Protein AF-A0A2M8NQI2-F1 (afdb_monomer_lite)

pLDDT: mean 90.24, std 9.07, range [40.47, 98.56]

Secondary structure (DSSP, 8-state):
-PPPPPTTTHHHHHHHHHHHHHHHHHHT--HHHHHHHHHHHHHHH--SSS-HHHHHHHHHHHHHHHTT-PPP-TTTTS-HHHHHHHHHHHHHHHHTT--HHHHHHHHHHHHHHHHHHHHHHHHHHHHHHHHHHHHHHHHHHHHHHHHHHHHHHHHHHHHHHHHHHHHHHHHHHHHHHHHHHHHTTSSSPPEEEEEEE-TT-GGGGTTHHHHHHHHHHTTS-EEEEEEEEEEEEEEEETTEEEEEEEEEEEETTTT-S-EEEEEEEEEEE--TT-SSPEEEEEEE-SPPEEE-SSS-HHHHHHHHHHHHHHHHHHHHHHH-

Sequence (320 aa):
MHIYCPPEQVASQMDMLITWHLQHMKHGVSPEVEAAWLHHRFTQIHPFQDGNGRVARNLATLIFLRAEWFPLTIYNNGDEAKGRLRYIEALEKADDGDLEPLIDLFAESQKQAFMQSLSLSEGVLDTTKNYQASLGAMFERLKDKEKTRQEAELAHLRQRTDSLFKAGLERFNQASQDMKIGFQNLLNPPEVRVLHADSTSDKSYYYRYQIIEMAKHHTYYANLDVYKAWICLSLKNDDLTTKLLISFHMLGQEVRGVMIVSACIWRESPSENSTLPRIENLTPLSSTFEITLNEDDDSLIHRYENWLEEILVLGVNYII

Foldseek 3Di:
DQDADDLVCLVVLVVVLVVVLVVCVVVCPDLLLSLLVSLLSQVRNVNDPDCSNVVSQVSSQVSQVVVVFHRFDQQPPVHNPVSVVQCVVCSVVVVVVDSPSSSVSRVVSRVVVVVVVVVVVVVVVVVVVVVVVVVVVVVVVVVVVVVVVLVVLLVVLLVLLVVLVVVLQVVLVVLQVVQCVVQVPPPQGWDKDKDWDAFPDPCQCVCVVLVQVQCVVVPWDFDVPSGKIKIWIWTGDPQKIKIKMWMWTATHPDSPAKIKIWIWIWMWGCDPPDPGTDTGDTGTQDDIDIRGPPDDSVVSNVVSVVVSVSSSVSSVVVVD

Structure (mmCIF, N/CA/C/O backbone):
data_AF-A0A2M8NQI2-F1
#
_entry.id   AF-A0A2M8NQI2-F1
#
loop_
_atom_site.group_PDB
_atom_site.id
_atom_site.type_symbol
_atom_site.label_atom_id
_atom_site.label_alt_id
_atom_site.label_comp_id
_atom_site.label_asym_id
_atom_site.label_entity_id
_atom_site.label_seq_id
_atom_site.pdbx_PDB_ins_code
_atom_site.Cartn_x
_atom_site.Cartn_y
_atom_site.Cartn_z
_atom_site.occupancy
_atom_site.B_iso_or_equiv
_atom_site.auth_seq_id
_atom_site.auth_comp_id
_atom_site.auth_asym_id
_atom_site.auth_atom_id
_atom_site.pdbx_PDB_model_num
ATOM 1 N N . MET A 1 1 ? 53.099 23.174 -64.577 1.00 40.47 1 MET A N 1
ATOM 2 C CA . MET A 1 1 ? 51.859 23.764 -65.127 1.00 40.47 1 MET A CA 1
ATOM 3 C C . MET A 1 1 ? 51.143 22.634 -65.844 1.00 40.47 1 MET A C 1
ATOM 5 O O . MET A 1 1 ? 51.663 22.176 -66.852 1.00 40.47 1 MET A O 1
ATOM 9 N N . HIS A 1 2 ? 50.066 22.102 -65.262 1.00 60.50 2 HIS A N 1
ATOM 10 C CA . HIS A 1 2 ? 49.311 21.000 -65.864 1.00 60.50 2 HIS A CA 1
ATOM 11 C C . HIS A 1 2 ? 48.590 21.529 -67.113 1.00 60.50 2 HIS A C 1
ATOM 13 O O . HIS A 1 2 ? 47.871 22.525 -67.027 1.00 60.50 2 HIS A O 1
ATOM 19 N N . ILE A 1 3 ? 48.835 20.923 -68.276 1.00 69.31 3 ILE A N 1
ATOM 20 C CA . ILE A 1 3 ? 48.194 21.320 -69.535 1.00 69.31 3 ILE A CA 1
ATOM 21 C C . ILE A 1 3 ? 46.869 20.561 -69.624 1.00 69.31 3 ILE A C 1
ATOM 23 O O . ILE A 1 3 ? 46.859 19.334 -69.643 1.00 69.31 3 ILE A O 1
ATOM 27 N N . TYR A 1 4 ? 45.754 21.290 -69.627 1.00 79.56 4 TYR A N 1
ATOM 28 C CA . TYR A 1 4 ? 44.417 20.707 -69.764 1.00 79.56 4 TYR A CA 1
ATOM 29 C C . TYR A 1 4 ? 44.049 20.452 -71.229 1.00 79.56 4 TYR A C 1
ATOM 31 O O . TYR A 1 4 ? 44.761 20.859 -72.151 1.00 79.56 4 TYR A O 1
ATOM 39 N N . CYS A 1 5 ? 42.914 19.784 -71.436 1.00 80.50 5 CYS A N 1
ATOM 40 C CA . CYS A 1 5 ? 42.347 19.552 -72.760 1.00 80.50 5 CYS A CA 1
ATOM 41 C C . CYS A 1 5 ? 42.175 20.877 -73.540 1.00 80.50 5 CYS A C 1
ATOM 43 O O . CYS A 1 5 ? 41.621 21.832 -72.987 1.00 80.50 5 CYS A O 1
ATOM 45 N N . PRO A 1 6 ? 42.618 20.958 -74.814 1.00 85.25 6 PRO A N 1
ATOM 46 C CA . PRO A 1 6 ? 42.356 22.120 -75.659 1.00 85.25 6 PRO A CA 1
ATOM 47 C C . PRO A 1 6 ? 40.849 22.413 -75.747 1.00 85.25 6 PRO A C 1
ATOM 49 O O . PRO A 1 6 ? 40.072 21.462 -75.895 1.00 85.25 6 PRO A O 1
ATOM 52 N N . PRO A 1 7 ? 40.408 23.687 -75.699 1.00 84.75 7 PRO A N 1
ATOM 53 C CA . PRO A 1 7 ? 38.986 24.043 -75.702 1.00 84.75 7 PRO A CA 1
ATOM 54 C C . PRO A 1 7 ? 38.180 23.406 -76.843 1.00 84.75 7 PRO A C 1
ATOM 56 O O . PRO A 1 7 ? 37.027 23.024 -76.652 1.00 84.75 7 PRO A O 1
ATOM 59 N N . GLU A 1 8 ? 38.797 23.231 -78.013 1.00 89.25 8 GLU A N 1
ATOM 60 C CA . GLU A 1 8 ? 38.180 22.641 -79.204 1.00 89.25 8 GLU A CA 1
ATOM 61 C C . GLU A 1 8 ? 37.877 21.142 -79.039 1.00 89.25 8 GLU A C 1
ATOM 63 O O . GLU A 1 8 ? 37.031 20.597 -79.747 1.00 89.25 8 GLU A O 1
ATOM 68 N N . GLN A 1 9 ? 38.559 20.465 -78.109 1.00 91.56 9 GLN A N 1
ATOM 69 C CA . GLN A 1 9 ? 38.446 19.024 -77.877 1.00 91.56 9 GLN A CA 1
ATOM 70 C C . GLN A 1 9 ? 37.565 18.670 -76.673 1.00 91.56 9 GLN A C 1
ATOM 72 O O . GLN A 1 9 ? 37.137 17.518 -76.570 1.00 91.56 9 GLN A O 1
ATOM 77 N N . VAL A 1 10 ? 37.245 19.631 -75.798 1.00 91.81 10 VAL A N 1
ATOM 78 C CA . VAL A 1 10 ? 36.502 19.398 -74.546 1.00 91.81 10 VAL A CA 1
ATOM 79 C C . VAL A 1 10 ? 35.201 18.629 -74.779 1.00 91.81 10 VAL A C 1
ATOM 81 O O . VAL A 1 10 ? 34.963 17.629 -74.106 1.00 91.81 10 VAL A O 1
ATOM 84 N N . ALA A 1 11 ? 34.386 19.038 -75.759 1.00 91.50 11 ALA A N 1
ATOM 85 C CA . ALA A 1 11 ? 33.119 18.367 -76.063 1.00 91.50 11 ALA A CA 1
ATOM 86 C C . ALA A 1 11 ? 33.330 16.883 -76.414 1.00 91.50 11 ALA A C 1
ATOM 88 O O . ALA A 1 11 ? 32.731 16.005 -75.799 1.00 91.50 11 ALA A O 1
ATOM 89 N N . SER A 1 12 ? 34.275 16.597 -77.316 1.00 94.00 12 SER A N 1
ATOM 90 C CA . SER A 1 12 ? 34.597 15.223 -77.720 1.00 94.00 12 SER A CA 1
ATOM 91 C C . SER A 1 12 ? 35.155 14.371 -76.572 1.00 94.00 12 SER A C 1
ATOM 93 O O . SER A 1 12 ? 34.850 13.183 -76.475 1.00 94.00 12 SER A O 1
ATOM 95 N N . GLN A 1 13 ? 35.947 14.966 -75.672 1.00 94.62 13 GLN A N 1
ATOM 96 C CA . GLN A 1 13 ? 36.488 14.260 -74.511 1.00 94.62 13 GLN A CA 1
ATOM 97 C C . GLN A 1 13 ? 35.411 13.971 -73.460 1.00 94.62 13 GLN A C 1
ATOM 99 O O . GLN A 1 13 ? 35.452 12.915 -72.832 1.00 94.62 13 GLN A O 1
ATOM 104 N N . MET A 1 14 ? 34.429 14.861 -73.293 1.00 95.69 14 MET A N 1
ATOM 105 C CA . MET A 1 14 ? 33.274 14.625 -72.422 1.00 95.69 14 MET A CA 1
ATOM 106 C C . MET A 1 14 ? 32.362 13.514 -72.964 1.00 95.69 14 MET A C 1
ATOM 108 O O . MET A 1 14 ? 31.935 12.656 -72.192 1.00 95.69 14 MET A O 1
ATOM 112 N N . ASP A 1 15 ? 32.127 13.463 -74.279 1.00 95.19 15 ASP A N 1
ATOM 113 C CA . ASP A 1 15 ? 31.382 12.360 -74.910 1.00 95.19 15 ASP A CA 1
ATOM 114 C C . ASP A 1 15 ? 32.103 11.013 -74.719 1.00 95.19 15 ASP A C 1
ATOM 116 O O . ASP A 1 15 ? 31.484 9.986 -74.410 1.00 95.19 15 ASP A O 1
ATOM 120 N N . MET A 1 16 ? 33.435 11.019 -74.841 1.00 95.69 16 MET A N 1
ATOM 121 C CA . MET A 1 16 ? 34.263 9.838 -74.598 1.00 95.69 16 MET A CA 1
ATOM 122 C C . MET A 1 16 ? 34.225 9.403 -73.127 1.00 95.69 16 MET A C 1
ATOM 124 O O . MET A 1 16 ? 34.071 8.215 -72.845 1.00 95.69 16 MET A O 1
ATOM 128 N N . LEU A 1 17 ? 34.300 10.356 -72.189 1.00 96.19 17 LEU A N 1
ATOM 129 C CA . LEU A 1 17 ? 34.194 10.100 -70.751 1.00 96.19 17 LEU A CA 1
ATOM 130 C C . LEU A 1 17 ? 32.895 9.361 -70.412 1.00 96.19 17 LEU A C 1
ATOM 132 O O . LEU A 1 17 ? 32.923 8.347 -69.717 1.00 96.19 17 LEU A O 1
ATOM 136 N N . ILE A 1 18 ? 31.765 9.844 -70.937 1.00 95.62 18 ILE A N 1
ATOM 137 C CA . ILE A 1 18 ? 30.451 9.224 -70.726 1.00 95.62 18 ILE A CA 1
ATOM 138 C C . ILE A 1 18 ? 30.411 7.827 -71.352 1.00 95.62 18 ILE A C 1
ATOM 140 O O . ILE A 1 18 ? 29.907 6.887 -70.736 1.00 95.62 18 ILE A O 1
ATOM 144 N N . THR A 1 19 ? 30.960 7.671 -72.558 1.00 97.25 19 THR A N 1
ATOM 145 C CA . THR A 1 19 ? 31.008 6.376 -73.250 1.00 97.25 19 THR A CA 1
ATOM 146 C C . THR A 1 19 ? 31.766 5.332 -72.431 1.00 97.25 19 THR A C 1
ATOM 148 O O . THR A 1 19 ? 31.261 4.223 -72.239 1.00 97.25 19 THR A O 1
ATOM 151 N N . TRP A 1 20 ? 32.939 5.685 -71.904 1.00 96.81 20 TRP A N 1
ATOM 152 C CA . TRP A 1 20 ? 33.734 4.802 -71.051 1.00 96.81 20 TRP A CA 1
ATOM 153 C C . TRP A 1 20 ? 33.062 4.520 -69.709 1.00 96.81 20 TRP A C 1
ATOM 155 O O . TRP A 1 20 ? 32.975 3.355 -69.337 1.00 96.81 20 TRP A O 1
ATOM 165 N N . HIS A 1 21 ? 32.478 5.525 -69.050 1.00 95.69 21 HIS A N 1
ATOM 166 C CA . HIS A 1 21 ? 31.684 5.317 -67.833 1.00 95.69 21 HIS A CA 1
ATOM 167 C C . HIS A 1 21 ? 30.580 4.265 -68.052 1.00 95.69 21 HIS A C 1
ATOM 169 O O . HIS A 1 21 ? 30.453 3.296 -67.302 1.00 95.69 21 HIS A O 1
ATOM 175 N N . LEU A 1 22 ? 29.808 4.391 -69.138 1.00 95.00 22 LEU A N 1
ATOM 176 C CA . LEU A 1 22 ? 28.759 3.422 -69.475 1.00 95.00 22 LEU A CA 1
ATOM 177 C C . LEU A 1 22 ? 29.318 2.023 -69.773 1.00 95.00 22 LEU A C 1
ATOM 179 O O . LEU A 1 22 ? 28.638 1.026 -69.521 1.00 95.00 22 LEU A O 1
ATOM 183 N N . GLN A 1 23 ? 30.532 1.923 -70.316 1.00 96.38 23 GLN A N 1
ATOM 184 C CA . GLN A 1 23 ? 31.211 0.643 -70.508 1.00 96.38 23 GLN A CA 1
ATOM 185 C C . GLN A 1 23 ? 31.685 0.055 -69.178 1.00 96.38 23 GLN A C 1
ATOM 187 O O . GLN A 1 23 ? 31.441 -1.124 -68.943 1.00 96.38 23 GLN A O 1
ATOM 192 N N . HIS A 1 24 ? 32.304 0.835 -68.296 1.00 96.38 24 HIS A N 1
ATOM 193 C CA . HIS A 1 24 ? 32.745 0.377 -66.976 1.00 96.38 24 HIS A CA 1
ATOM 194 C C . HIS A 1 24 ? 31.577 -0.168 -66.149 1.00 96.38 24 HIS A C 1
ATOM 196 O O . HIS A 1 24 ? 31.670 -1.267 -65.602 1.00 96.38 24 HIS A O 1
ATOM 202 N N . MET A 1 25 ? 30.434 0.526 -66.178 1.00 91.50 25 MET A N 1
ATOM 203 C CA . MET A 1 25 ? 29.193 0.059 -65.553 1.00 91.50 25 MET A CA 1
ATOM 204 C C . MET A 1 25 ? 28.739 -1.303 -66.101 1.00 91.50 25 MET A C 1
ATOM 206 O O . MET A 1 25 ? 28.314 -2.163 -65.335 1.00 91.50 25 MET A O 1
ATOM 210 N N . LYS A 1 26 ? 28.858 -1.539 -67.417 1.00 93.69 26 LYS A N 1
ATOM 211 C CA . LYS A 1 26 ? 28.532 -2.842 -68.033 1.00 93.69 26 LYS A CA 1
ATOM 212 C C . LYS A 1 26 ? 29.513 -3.951 -67.649 1.00 93.69 26 LYS A C 1
ATOM 214 O O . LYS A 1 26 ? 29.112 -5.109 -67.623 1.00 93.69 26 LYS A O 1
ATOM 219 N N . HIS A 1 27 ? 30.770 -3.609 -67.376 1.00 95.12 27 HIS A N 1
ATOM 220 C CA . HIS A 1 27 ? 31.808 -4.564 -66.977 1.00 95.12 27 HIS A CA 1
ATOM 221 C C . HIS A 1 27 ? 31.872 -4.797 -65.461 1.00 95.12 27 HIS A C 1
ATOM 223 O O . HIS A 1 27 ? 32.654 -5.634 -65.020 1.00 95.12 27 HIS A O 1
ATOM 229 N N . GLY A 1 28 ? 31.057 -4.095 -64.668 1.00 93.00 28 GLY A N 1
ATOM 230 C CA . GLY A 1 28 ? 31.013 -4.275 -63.217 1.00 93.00 28 GLY A CA 1
ATOM 231 C C . GLY A 1 28 ? 32.272 -3.782 -62.502 1.00 93.00 28 GLY A C 1
ATOM 232 O O . GLY A 1 28 ? 32.696 -4.404 -61.531 1.00 93.00 28 GLY A O 1
ATOM 233 N N . VAL A 1 29 ? 32.882 -2.691 -62.982 1.00 95.94 29 VAL A N 1
ATOM 234 C CA . VAL A 1 29 ? 33.974 -2.014 -62.259 1.00 95.94 29 VAL A CA 1
ATOM 235 C C . VAL A 1 29 ? 33.483 -1.622 -60.863 1.00 95.94 29 VAL A C 1
ATOM 237 O O . VAL A 1 29 ? 32.357 -1.142 -60.717 1.00 95.94 29 VAL A O 1
ATOM 240 N N . SER A 1 30 ? 34.303 -1.853 -59.833 1.00 96.38 30 SER A N 1
ATOM 241 C CA . SER A 1 30 ? 33.888 -1.584 -58.457 1.00 96.38 30 SER A CA 1
ATOM 242 C C . SER A 1 30 ? 33.654 -0.081 -58.216 1.00 96.38 30 SER A C 1
ATOM 244 O O . SER A 1 30 ? 34.321 0.754 -58.841 1.00 96.38 30 SER A O 1
ATOM 246 N N . PRO A 1 31 ? 32.702 0.298 -57.339 1.00 96.00 31 PRO A N 1
ATOM 247 C CA . PRO A 1 31 ? 32.296 1.694 -57.170 1.00 96.00 31 PRO A CA 1
ATOM 248 C C . PRO A 1 31 ? 33.437 2.642 -56.786 1.00 96.00 31 PRO A C 1
ATOM 250 O O . PRO A 1 31 ? 33.482 3.767 -57.271 1.00 96.00 31 PRO A O 1
ATOM 253 N N . GLU A 1 32 ? 34.373 2.206 -55.944 1.00 95.19 32 GLU A N 1
ATOM 254 C CA . GLU A 1 32 ? 35.536 2.988 -55.515 1.00 95.19 32 GLU A CA 1
ATOM 255 C C . GLU A 1 32 ? 36.529 3.250 -56.652 1.00 95.19 32 GLU A C 1
ATOM 257 O O . GLU A 1 32 ? 37.051 4.362 -56.765 1.00 95.19 32 GLU A O 1
ATOM 262 N N . VAL A 1 33 ? 36.716 2.267 -57.536 1.00 97.06 33 VAL A N 1
ATOM 263 C CA . VAL A 1 33 ? 37.570 2.397 -58.721 1.00 97.06 33 VAL A CA 1
ATOM 264 C C . VAL A 1 33 ? 36.918 3.328 -59.736 1.00 97.06 33 VAL A C 1
ATOM 266 O O . VAL A 1 33 ? 37.553 4.272 -60.206 1.00 97.06 33 VAL A O 1
ATOM 269 N N . GLU A 1 34 ? 35.633 3.117 -60.031 1.00 97.75 34 GLU A N 1
ATOM 270 C CA . GLU A 1 34 ? 34.896 3.945 -60.987 1.00 97.75 34 GLU A CA 1
ATOM 271 C C . GLU A 1 34 ? 34.764 5.394 -60.502 1.00 97.75 34 GLU A C 1
ATOM 273 O O . GLU A 1 34 ? 34.940 6.330 -61.281 1.00 97.75 34 GLU A O 1
ATOM 278 N N . ALA A 1 35 ? 34.511 5.603 -59.207 1.00 97.25 35 ALA A N 1
ATOM 279 C CA . ALA A 1 35 ? 34.430 6.934 -58.620 1.00 97.25 35 ALA A CA 1
ATOM 280 C C . ALA A 1 35 ? 35.763 7.686 -58.726 1.00 97.25 35 ALA A C 1
ATOM 282 O O . ALA A 1 35 ? 35.760 8.859 -59.109 1.00 97.25 35 ALA A O 1
ATOM 283 N N . ALA A 1 36 ? 36.889 7.034 -58.412 1.00 97.06 36 ALA A N 1
ATOM 284 C CA . ALA A 1 36 ? 38.221 7.632 -58.510 1.00 97.06 36 ALA A CA 1
ATOM 285 C C . ALA A 1 36 ? 38.603 7.936 -59.966 1.00 97.06 36 ALA A C 1
ATOM 287 O O . ALA A 1 36 ? 39.068 9.038 -60.269 1.00 97.06 36 ALA A O 1
ATOM 288 N N . TRP A 1 37 ? 38.339 6.996 -60.877 1.00 97.75 37 TRP A N 1
ATOM 289 C CA . TRP A 1 37 ? 38.618 7.158 -62.301 1.00 97.75 37 TRP A CA 1
ATOM 290 C C . TRP A 1 37 ? 37.786 8.284 -62.925 1.00 97.75 37 TRP A C 1
ATOM 292 O O . TRP A 1 37 ? 38.341 9.192 -63.548 1.00 97.75 37 TRP A O 1
ATOM 302 N N . LEU A 1 38 ? 36.465 8.275 -62.718 1.00 97.31 38 LEU A N 1
ATOM 303 C CA . LEU A 1 38 ? 35.554 9.276 -63.276 1.00 97.31 38 LEU A CA 1
ATOM 304 C C . LEU A 1 38 ? 35.876 10.672 -62.736 1.00 97.31 38 LEU A C 1
ATOM 306 O O . LEU A 1 38 ? 35.881 11.649 -63.488 1.00 97.31 38 LEU A O 1
ATOM 310 N N . HIS A 1 39 ? 36.187 10.756 -61.441 1.00 96.88 39 HIS A N 1
ATOM 311 C CA . HIS A 1 39 ? 36.663 11.972 -60.799 1.00 96.88 39 HIS A CA 1
ATOM 312 C C . HIS A 1 39 ? 37.920 12.516 -61.487 1.00 96.88 39 HIS A C 1
ATOM 314 O O . HIS A 1 39 ? 37.930 13.661 -61.946 1.00 96.88 39 HIS A O 1
ATOM 320 N N . HIS A 1 40 ? 38.976 11.700 -61.551 1.00 96.44 40 HIS A N 1
ATOM 321 C CA . HIS A 1 40 ? 40.276 12.102 -62.085 1.00 96.44 40 HIS A CA 1
ATOM 322 C C . HIS A 1 40 ? 40.187 12.482 -63.564 1.00 96.44 40 HIS A C 1
ATOM 324 O O . HIS A 1 40 ? 40.591 13.583 -63.953 1.00 96.44 40 HIS A O 1
ATOM 330 N N . ARG A 1 41 ? 39.543 11.642 -64.380 1.00 95.19 41 ARG A N 1
ATOM 331 C CA . ARG A 1 41 ? 39.409 11.884 -65.818 1.00 95.19 41 ARG A CA 1
ATOM 332 C C . ARG A 1 41 ? 38.608 13.150 -66.117 1.00 95.19 41 ARG A C 1
ATOM 334 O O . ARG A 1 41 ? 38.991 13.915 -67.001 1.00 95.19 41 ARG A O 1
ATOM 341 N N . PHE A 1 42 ? 37.552 13.427 -65.350 1.00 96.62 42 PHE A N 1
ATOM 342 C CA . PHE A 1 42 ? 36.818 14.689 -65.455 1.00 96.62 42 PHE A CA 1
ATOM 343 C C . PHE A 1 42 ? 37.708 15.900 -65.119 1.00 96.62 42 PHE A C 1
ATOM 345 O O . PHE A 1 42 ? 37.682 16.905 -65.835 1.00 96.62 42 PHE A O 1
ATOM 352 N N . THR A 1 43 ? 38.535 15.812 -64.067 1.00 93.31 43 THR A N 1
ATOM 353 C CA . THR A 1 43 ? 39.452 16.908 -63.704 1.00 93.31 43 THR A CA 1
ATOM 354 C C . THR A 1 43 ? 40.553 17.155 -64.734 1.00 93.31 43 THR A C 1
ATOM 356 O O . THR A 1 43 ? 40.940 18.311 -64.910 1.00 93.31 43 THR A O 1
ATOM 359 N N . GLN A 1 44 ? 40.996 16.121 -65.457 1.00 91.62 44 GLN A N 1
ATOM 360 C CA . GLN A 1 44 ? 41.951 16.260 -66.562 1.00 91.62 44 GLN A CA 1
ATOM 361 C C . GLN A 1 44 ? 41.341 16.956 -67.789 1.00 91.62 44 GLN A C 1
ATOM 363 O O . GLN A 1 44 ? 42.019 17.743 -68.452 1.00 91.62 44 GLN A O 1
ATOM 368 N N . ILE A 1 45 ? 40.063 16.689 -68.091 1.00 93.69 45 ILE A N 1
ATOM 369 C CA . ILE A 1 45 ? 39.345 17.356 -69.192 1.00 93.69 45 ILE A CA 1
ATOM 370 C C . ILE A 1 45 ? 39.116 18.835 -68.864 1.00 93.69 45 ILE A C 1
ATOM 372 O O . ILE A 1 45 ? 39.278 19.681 -69.738 1.00 93.69 45 ILE A O 1
ATOM 376 N N . HIS A 1 46 ? 38.780 19.140 -67.605 1.00 91.12 46 HIS A N 1
ATOM 377 C CA . HIS A 1 46 ? 38.593 20.502 -67.093 1.00 91.12 46 HIS A CA 1
ATOM 378 C C . HIS A 1 46 ? 37.595 21.351 -67.920 1.00 91.12 46 HIS A C 1
ATOM 380 O O . HIS A 1 46 ? 37.945 22.427 -68.404 1.00 91.12 46 HIS A O 1
ATOM 386 N N . PRO A 1 47 ? 36.340 20.892 -68.107 1.00 91.06 47 PRO A N 1
ATOM 387 C CA . PRO A 1 47 ? 35.414 21.479 -69.082 1.00 91.06 47 PRO A CA 1
ATOM 388 C C . PRO A 1 47 ? 34.851 22.860 -68.704 1.00 91.06 47 PRO A C 1
ATOM 390 O O . PRO A 1 47 ? 34.305 23.553 -69.562 1.00 91.06 47 PRO A O 1
ATOM 393 N N . PHE A 1 48 ? 34.932 23.260 -67.432 1.00 91.19 48 PHE A N 1
ATOM 394 C CA . PHE A 1 48 ? 34.373 24.522 -66.939 1.00 91.19 48 PHE A CA 1
ATOM 395 C C . PHE A 1 48 ? 35.458 25.541 -66.574 1.00 91.19 48 PHE A C 1
ATOM 397 O O . PHE A 1 48 ? 36.592 25.177 -66.288 1.00 91.19 48 PHE A O 1
ATOM 404 N N . GLN A 1 49 ? 35.089 26.825 -66.522 1.00 85.62 49 GLN A N 1
ATOM 405 C CA . GLN A 1 49 ? 35.996 27.915 -66.123 1.00 85.62 49 GLN A CA 1
ATOM 406 C C . GLN A 1 49 ? 36.345 27.892 -64.622 1.00 85.62 49 GLN A C 1
ATOM 408 O O . GLN A 1 49 ? 37.451 28.252 -64.238 1.00 85.62 49 GLN A O 1
ATOM 413 N N . ASP A 1 50 ? 35.411 27.459 -63.769 1.00 87.94 50 ASP A N 1
ATOM 414 C CA . ASP A 1 50 ? 35.628 27.217 -62.338 1.00 87.94 50 ASP A CA 1
ATOM 415 C C . ASP A 1 50 ? 34.725 26.065 -61.864 1.00 87.94 50 ASP A C 1
ATOM 417 O O . ASP A 1 50 ? 33.724 25.721 -62.493 1.00 87.94 50 ASP A O 1
ATOM 421 N N . GLY A 1 51 ? 35.062 25.470 -60.720 1.00 88.12 51 GLY A N 1
ATOM 422 C CA . GLY A 1 51 ? 34.221 24.495 -60.037 1.00 88.12 51 GLY A CA 1
ATOM 423 C C . GLY A 1 51 ? 34.424 23.051 -60.481 1.00 88.12 51 GLY A C 1
ATOM 424 O O . GLY A 1 51 ? 33.752 22.178 -59.936 1.00 88.12 51 GLY A O 1
ATOM 425 N N . ASN A 1 52 ? 35.379 22.764 -61.371 1.00 92.19 52 ASN A N 1
ATOM 426 C CA . ASN A 1 52 ? 35.653 21.401 -61.841 1.00 92.19 52 ASN A CA 1
ATOM 427 C C . ASN A 1 52 ? 35.916 20.428 -60.686 1.00 92.19 52 ASN A C 1
ATOM 429 O O . ASN A 1 52 ? 35.335 19.351 -60.649 1.00 92.19 52 ASN A O 1
ATOM 433 N N . GLY A 1 53 ? 36.686 20.834 -59.671 1.00 90.00 53 GLY A N 1
ATOM 434 C CA . GLY A 1 53 ? 36.910 19.998 -58.487 1.00 90.00 53 GLY A CA 1
ATOM 435 C C . GLY A 1 53 ? 35.645 19.746 -57.653 1.00 90.00 53 GLY A C 1
ATOM 436 O O . GLY A 1 53 ? 35.518 18.694 -57.035 1.00 90.00 53 GLY A O 1
ATOM 437 N N . ARG A 1 54 ? 34.680 20.681 -57.632 1.00 91.12 54 ARG A N 1
ATOM 438 C CA . ARG A 1 54 ? 33.374 20.450 -56.986 1.00 91.12 54 ARG A CA 1
ATOM 439 C C . ARG A 1 54 ? 32.554 19.456 -57.804 1.00 91.12 54 ARG A C 1
ATOM 441 O O . ARG A 1 54 ? 31.992 18.534 -57.224 1.00 91.12 54 ARG A O 1
ATOM 448 N N . VAL A 1 55 ? 32.508 19.617 -59.125 1.00 94.00 55 VAL A N 1
ATOM 449 C CA . VAL A 1 55 ? 31.770 18.709 -60.016 1.00 94.00 55 VAL A CA 1
ATOM 450 C C . VAL A 1 55 ? 32.363 17.301 -59.976 1.00 94.00 55 VAL A C 1
ATOM 452 O O . VAL A 1 55 ? 31.614 16.352 -59.786 1.00 94.00 55 VAL A O 1
ATOM 455 N N . ALA A 1 56 ? 33.688 17.160 -60.021 1.00 95.25 56 ALA A N 1
ATOM 456 C CA . ALA A 1 56 ? 34.371 15.871 -59.929 1.00 95.25 56 ALA A CA 1
ATOM 457 C C . ALA A 1 56 ? 33.990 15.098 -58.656 1.00 95.25 56 ALA A C 1
ATOM 459 O O . ALA A 1 56 ? 33.633 13.923 -58.718 1.00 95.25 56 ALA A O 1
ATOM 460 N N . ARG A 1 57 ? 33.980 15.769 -57.495 1.00 94.56 57 ARG A N 1
ATOM 461 C CA . ARG A 1 57 ? 33.551 15.154 -56.225 1.00 94.56 57 ARG A CA 1
ATOM 462 C C . ARG A 1 57 ? 32.073 14.773 -56.213 1.00 94.56 57 ARG A C 1
ATOM 464 O O . ARG A 1 57 ? 31.717 13.749 -55.635 1.00 94.56 57 ARG A O 1
ATOM 471 N N . ASN A 1 58 ? 31.218 15.573 -56.850 1.00 94.38 58 ASN A N 1
ATOM 472 C CA . ASN A 1 58 ? 29.803 15.234 -57.008 1.00 94.38 58 ASN A CA 1
ATOM 473 C C . ASN A 1 58 ? 29.607 14.026 -57.934 1.00 94.38 58 ASN A C 1
ATOM 475 O O . ASN A 1 58 ? 28.768 13.183 -57.641 1.00 94.38 58 ASN A O 1
ATOM 479 N N . LEU A 1 59 ? 30.400 13.898 -59.002 1.00 95.94 59 LEU A N 1
ATOM 480 C CA . LEU A 1 59 ? 30.381 12.719 -59.872 1.00 95.94 59 LEU A CA 1
ATOM 481 C C . LEU A 1 59 ? 30.809 11.462 -59.108 1.00 95.94 59 LEU A C 1
ATOM 483 O O . LEU A 1 59 ? 30.086 10.472 -59.134 1.00 95.94 59 LEU A O 1
ATOM 487 N N . ALA A 1 60 ? 31.907 11.522 -58.351 1.00 96.31 60 ALA A N 1
ATOM 488 C CA . ALA A 1 60 ? 32.322 10.423 -57.475 1.00 96.31 60 ALA A CA 1
ATOM 489 C C . ALA A 1 60 ? 31.242 10.066 -56.437 1.00 96.31 60 ALA A C 1
ATOM 491 O O . ALA A 1 60 ? 30.931 8.899 -56.220 1.00 96.31 60 ALA A O 1
ATOM 492 N N . THR A 1 61 ? 30.611 11.080 -55.839 1.00 95.75 61 THR A N 1
ATOM 493 C CA . THR A 1 61 ? 29.485 10.898 -54.909 1.00 95.75 61 THR A CA 1
ATOM 494 C C . THR A 1 61 ? 28.303 10.209 -55.581 1.00 95.75 61 THR A C 1
ATOM 496 O O . THR A 1 61 ? 27.699 9.322 -54.990 1.00 95.75 61 THR A O 1
ATOM 499 N N . LEU A 1 62 ? 27.978 10.576 -56.822 1.00 96.06 62 LEU A N 1
ATOM 500 C CA . LEU A 1 62 ? 26.896 9.955 -57.578 1.00 96.06 62 LEU A CA 1
ATOM 501 C C . LEU A 1 62 ? 27.158 8.464 -57.835 1.00 96.06 62 LEU A C 1
ATOM 503 O O . LEU A 1 62 ? 26.212 7.679 -57.774 1.00 96.06 62 LEU A O 1
ATOM 507 N N . ILE A 1 63 ? 28.411 8.071 -58.092 1.00 96.94 63 ILE A N 1
ATOM 508 C CA . ILE A 1 63 ? 28.793 6.655 -58.212 1.00 96.94 63 ILE A CA 1
ATOM 509 C C . ILE A 1 63 ? 28.509 5.910 -56.907 1.00 96.94 63 ILE A C 1
ATOM 511 O O . ILE A 1 63 ? 27.827 4.887 -56.935 1.00 96.94 63 ILE A O 1
ATOM 515 N N . PHE A 1 64 ? 28.935 6.453 -55.764 1.00 97.06 64 PHE A N 1
ATOM 516 C CA . PHE A 1 64 ? 28.666 5.828 -54.467 1.00 97.06 64 PHE A CA 1
ATOM 517 C C . PHE A 1 64 ? 27.178 5.742 -54.145 1.00 97.06 64 PHE A C 1
ATOM 519 O O . PHE A 1 64 ? 26.701 4.679 -53.766 1.00 97.06 64 PHE A O 1
ATOM 526 N N . LEU A 1 65 ? 26.416 6.811 -54.373 1.00 94.50 65 LEU A N 1
ATOM 527 C CA . LEU A 1 65 ? 24.973 6.802 -54.125 1.00 94.50 65 LEU A CA 1
ATOM 528 C C . LEU A 1 65 ? 24.237 5.784 -55.005 1.00 94.50 65 LEU A C 1
ATOM 530 O O . LEU A 1 65 ? 23.299 5.140 -54.544 1.00 94.50 65 LEU A O 1
ATOM 534 N N . ARG A 1 66 ? 24.668 5.599 -56.259 1.00 92.50 66 ARG A N 1
ATOM 535 C CA . ARG A 1 66 ? 24.132 4.548 -57.138 1.00 92.50 66 ARG A CA 1
ATOM 536 C C . ARG A 1 66 ? 24.466 3.137 -56.665 1.00 92.50 66 ARG A C 1
ATOM 538 O O . ARG A 1 66 ? 23.706 2.225 -56.967 1.00 92.50 66 ARG A O 1
ATOM 545 N N . ALA A 1 67 ? 25.574 2.975 -55.951 1.00 93.88 67 ALA A N 1
ATOM 546 C CA . ALA A 1 67 ? 25.961 1.730 -55.302 1.00 93.88 67 ALA A CA 1
ATOM 547 C C . ALA A 1 67 ? 25.338 1.559 -53.902 1.00 93.88 67 ALA A C 1
ATOM 549 O O . ALA A 1 67 ? 25.704 0.624 -53.198 1.00 93.88 67 ALA A O 1
ATOM 550 N N . GLU A 1 68 ? 24.420 2.447 -53.493 1.00 94.06 68 GLU A N 1
ATOM 551 C CA . GLU A 1 68 ? 23.816 2.482 -52.151 1.00 94.06 68 GLU A CA 1
ATOM 552 C C . GLU A 1 68 ? 24.840 2.708 -51.020 1.00 94.06 68 GLU A C 1
ATOM 554 O O . GLU A 1 68 ? 24.655 2.279 -49.882 1.00 94.06 68 GLU A O 1
ATOM 559 N N . TRP A 1 69 ? 25.944 3.391 -51.330 1.00 94.81 69 TRP A N 1
ATOM 560 C CA . TRP A 1 69 ? 26.992 3.767 -50.379 1.00 94.81 69 TRP A CA 1
ATOM 561 C C . TRP A 1 69 ? 26.844 5.228 -49.931 1.00 94.81 69 TRP A C 1
ATOM 563 O O . TRP A 1 69 ? 25.951 5.958 -50.370 1.00 94.81 69 TRP A O 1
ATOM 573 N N . PHE A 1 70 ? 27.724 5.678 -49.037 1.00 93.38 70 PHE A N 1
ATOM 574 C CA . PHE A 1 70 ? 27.659 7.022 -48.470 1.00 93.38 70 PHE A CA 1
ATOM 575 C C . PHE A 1 70 ? 28.219 8.083 -49.435 1.00 93.38 70 PHE A C 1
ATOM 577 O O . PHE A 1 70 ? 29.081 7.783 -50.266 1.00 93.38 70 PHE A O 1
ATOM 584 N N . PRO A 1 71 ? 27.781 9.352 -49.332 1.00 93.31 71 PRO A N 1
ATOM 585 C CA . PRO A 1 71 ? 28.398 10.446 -50.076 1.00 93.31 71 PRO A CA 1
ATOM 586 C C . PRO A 1 71 ? 29.911 10.540 -49.844 1.00 93.31 71 PRO A C 1
ATOM 588 O O . PRO A 1 71 ? 30.381 10.314 -48.730 1.00 93.31 71 PRO A O 1
ATOM 591 N N . LEU A 1 72 ? 30.681 10.905 -50.875 1.00 91.25 72 LEU A N 1
ATOM 592 C CA . LEU A 1 72 ? 32.135 11.015 -50.741 1.00 91.25 72 LEU A CA 1
ATOM 593 C C . LEU A 1 72 ? 32.507 12.181 -49.820 1.00 91.25 72 LEU A C 1
ATOM 595 O O . LEU A 1 72 ? 32.148 13.335 -50.069 1.00 91.25 72 LEU A O 1
ATOM 599 N N . THR A 1 73 ? 33.330 11.892 -48.817 1.00 85.94 73 THR A N 1
ATOM 600 C CA . THR A 1 73 ? 33.792 12.867 -47.829 1.00 85.94 73 THR A CA 1
ATOM 601 C C . THR A 1 73 ? 35.311 12.848 -47.696 1.00 85.94 73 THR A C 1
ATOM 603 O O . THR A 1 73 ? 35.893 11.979 -47.057 1.00 85.94 73 THR A O 1
ATOM 606 N N . ILE A 1 74 ? 35.976 13.847 -48.271 1.00 75.94 74 ILE A N 1
ATOM 607 C CA . ILE A 1 74 ? 37.448 13.872 -48.362 1.00 75.94 74 ILE A CA 1
ATOM 608 C C . ILE A 1 74 ? 38.118 14.380 -47.063 1.00 75.94 74 ILE A C 1
ATOM 610 O O . ILE A 1 74 ? 39.306 14.159 -46.845 1.00 75.94 74 ILE A O 1
ATOM 614 N N . TYR A 1 75 ? 37.363 15.024 -46.163 1.00 68.50 75 TYR A N 1
ATOM 615 C CA . TYR A 1 75 ? 37.908 15.781 -45.021 1.00 68.50 75 TYR A CA 1
ATOM 616 C C . TYR A 1 75 ? 37.589 15.194 -43.632 1.00 68.50 75 TYR A C 1
ATOM 618 O O . TYR A 1 75 ? 37.735 15.875 -42.622 1.00 68.50 75 TYR A O 1
ATOM 626 N N . ASN A 1 76 ? 37.175 13.931 -43.543 1.00 57.97 76 ASN A N 1
ATOM 627 C CA . ASN A 1 76 ? 36.464 13.415 -42.363 1.00 57.97 76 ASN A CA 1
ATOM 628 C C . ASN A 1 76 ? 37.294 13.071 -41.107 1.00 57.97 76 ASN A C 1
ATOM 630 O O . ASN A 1 76 ? 36.768 12.435 -40.199 1.00 57.97 76 ASN A O 1
ATOM 634 N N . ASN A 1 77 ? 38.548 13.522 -40.984 1.00 53.75 77 ASN A N 1
ATOM 635 C CA . ASN A 1 77 ? 39.427 13.118 -39.871 1.00 53.75 77 ASN A CA 1
ATOM 636 C C . ASN A 1 77 ? 39.723 14.228 -38.841 1.00 53.75 77 ASN A C 1
ATOM 638 O O . ASN A 1 77 ? 40.723 14.144 -38.133 1.00 53.75 77 ASN A O 1
ATOM 642 N N . GLY A 1 78 ? 38.899 15.280 -38.759 1.00 59.62 78 GLY A N 1
ATOM 643 C CA . GLY A 1 78 ? 39.076 16.379 -37.789 1.00 59.62 78 GLY A CA 1
ATOM 644 C C . GLY A 1 78 ? 40.246 17.330 -38.087 1.00 59.62 78 GLY A C 1
ATOM 645 O O . GLY A 1 78 ? 40.441 18.306 -37.371 1.00 59.62 78 GLY A O 1
ATOM 646 N N . ASP A 1 79 ? 40.991 17.066 -39.162 1.00 71.00 79 ASP A N 1
ATOM 647 C CA . ASP A 1 79 ? 42.080 17.890 -39.684 1.00 71.00 79 ASP A CA 1
ATOM 648 C C . ASP A 1 79 ? 41.901 18.042 -41.203 1.00 71.00 79 ASP A C 1
ATOM 650 O O . ASP A 1 79 ? 42.362 17.227 -42.014 1.00 71.00 79 ASP A O 1
ATOM 654 N N . GLU A 1 80 ? 41.160 19.084 -41.586 1.00 74.75 80 GLU A N 1
ATOM 655 C CA . GLU A 1 80 ? 40.845 19.396 -42.983 1.00 74.75 80 GLU A CA 1
ATOM 656 C C . GLU A 1 80 ? 42.106 19.666 -43.814 1.00 74.75 80 GLU A C 1
ATOM 658 O O . GLU A 1 80 ? 42.155 19.319 -44.998 1.00 74.75 80 GLU A O 1
ATOM 663 N N . ALA A 1 81 ? 43.146 20.240 -43.198 1.00 76.81 81 ALA A N 1
ATOM 664 C CA . ALA A 1 81 ? 44.395 20.570 -43.874 1.00 76.81 81 ALA A CA 1
ATOM 665 C C . ALA A 1 81 ? 45.148 19.298 -44.284 1.00 76.81 81 ALA A C 1
ATOM 667 O O . ALA A 1 81 ? 45.579 19.174 -45.435 1.00 76.81 81 ALA A O 1
ATOM 668 N N . LYS A 1 82 ? 45.228 18.312 -43.384 1.00 79.25 82 LYS A N 1
ATOM 669 C CA . LYS A 1 82 ? 45.848 17.013 -43.672 1.00 79.25 82 LYS A CA 1
ATOM 670 C C . LYS A 1 82 ? 45.055 16.199 -44.696 1.00 79.25 82 LYS A C 1
ATOM 672 O O . LYS A 1 82 ? 45.652 15.565 -45.567 1.00 79.25 82 LYS A O 1
ATOM 677 N N . GLY A 1 83 ? 43.721 16.221 -44.619 1.00 81.88 83 GLY A N 1
ATOM 678 C CA . GLY A 1 83 ? 42.857 15.567 -45.611 1.00 81.88 83 GLY A CA 1
ATOM 679 C C . GLY A 1 83 ? 43.031 16.164 -47.009 1.00 81.88 83 GLY A C 1
ATOM 680 O O . GLY A 1 83 ? 43.197 15.434 -47.987 1.00 81.88 83 GLY A O 1
ATOM 681 N N . ARG A 1 84 ? 43.092 17.499 -47.093 1.00 84.75 84 ARG A N 1
ATOM 682 C CA . ARG A 1 84 ? 43.352 18.218 -48.344 1.00 84.75 84 ARG A CA 1
ATOM 683 C C . ARG A 1 84 ? 44.713 17.866 -48.938 1.00 84.75 84 ARG A C 1
ATOM 685 O O . ARG A 1 84 ? 44.782 17.644 -50.143 1.00 84.75 84 ARG A O 1
ATOM 692 N N . LEU A 1 85 ? 45.764 17.817 -48.117 1.00 87.94 85 LEU A N 1
ATOM 693 C CA . LEU A 1 85 ? 47.112 17.486 -48.579 1.00 87.94 85 LEU A CA 1
ATOM 694 C C . LEU A 1 85 ? 47.154 16.086 -49.202 1.00 87.94 85 LEU A C 1
ATOM 696 O O . LEU A 1 85 ? 47.526 15.957 -50.362 1.00 87.94 85 LEU A O 1
ATOM 700 N N . ARG A 1 86 ? 46.655 15.071 -48.485 1.00 89.81 86 ARG A N 1
ATOM 701 C CA . ARG A 1 86 ? 46.593 13.682 -48.978 1.00 89.81 86 ARG A CA 1
ATOM 702 C C . ARG A 1 86 ? 45.827 13.551 -50.291 1.00 89.81 86 ARG A C 1
ATOM 704 O O . ARG A 1 86 ? 46.202 12.773 -51.157 1.00 89.81 86 ARG A O 1
ATOM 711 N N . TYR A 1 87 ? 44.732 14.292 -50.423 1.00 92.31 87 TYR A N 1
ATOM 712 C CA . TYR A 1 87 ? 43.929 14.295 -51.639 1.00 92.31 87 TYR A CA 1
ATOM 713 C C . TYR A 1 87 ? 44.669 14.921 -52.827 1.00 92.31 87 TYR A C 1
ATOM 715 O O . TYR A 1 87 ? 44.589 14.393 -53.930 1.00 92.31 87 TYR A O 1
ATOM 723 N N . ILE A 1 88 ? 45.402 16.017 -52.609 1.00 91.25 88 ILE A N 1
ATOM 724 C CA . ILE A 1 88 ? 46.224 16.633 -53.658 1.00 91.25 88 ILE A CA 1
ATOM 725 C C . ILE A 1 88 ? 47.370 15.694 -54.055 1.00 91.25 88 ILE A C 1
ATOM 727 O O . ILE A 1 88 ? 47.540 15.445 -55.240 1.00 91.25 88 ILE A O 1
ATOM 731 N N . GLU A 1 89 ? 48.078 15.103 -53.090 1.00 93.44 89 GLU A N 1
ATOM 732 C CA . GLU A 1 89 ? 49.153 14.130 -53.351 1.00 93.44 89 GLU A CA 1
ATOM 733 C C . GLU A 1 89 ? 48.650 12.909 -54.140 1.00 93.44 89 GLU A C 1
ATOM 735 O O . GLU A 1 89 ? 49.331 12.414 -55.036 1.00 93.44 89 GLU A O 1
ATOM 740 N N . ALA A 1 90 ? 47.443 12.422 -53.836 1.00 94.44 90 ALA A N 1
ATOM 741 C CA . ALA A 1 90 ? 46.823 11.331 -54.582 1.00 94.44 90 ALA A CA 1
ATOM 742 C C . ALA A 1 90 ? 46.460 11.733 -56.022 1.00 94.44 90 ALA A C 1
ATOM 744 O O . ALA A 1 90 ? 46.579 10.912 -56.927 1.00 94.44 90 ALA A O 1
ATOM 745 N N . LEU A 1 91 ? 46.041 12.984 -56.249 1.00 94.69 91 LEU A N 1
ATOM 746 C CA . LEU A 1 91 ? 45.788 13.498 -57.597 1.00 94.69 91 LEU A CA 1
ATOM 747 C C . LEU A 1 91 ? 47.074 13.661 -58.406 1.00 94.69 91 LEU A C 1
ATOM 749 O O . LEU A 1 91 ? 47.082 13.301 -59.575 1.00 94.69 91 LEU A O 1
ATOM 753 N N . GLU A 1 92 ? 48.151 14.150 -57.790 1.00 94.00 92 GLU A N 1
ATOM 754 C CA . GLU A 1 92 ? 49.455 14.284 -58.453 1.00 94.00 92 GLU A CA 1
ATOM 755 C C . GLU A 1 92 ? 49.979 12.919 -58.920 1.00 94.00 92 GLU A C 1
ATOM 757 O O . GLU A 1 92 ? 50.403 12.776 -60.063 1.00 94.00 92 GLU A O 1
ATOM 762 N N . LYS A 1 93 ? 49.853 11.884 -58.082 1.00 95.31 93 LYS A N 1
ATOM 763 C CA . LYS A 1 93 ? 50.192 10.509 -58.479 1.00 95.31 93 LYS A CA 1
ATOM 764 C C . LYS A 1 93 ? 49.293 9.976 -59.596 1.00 95.31 93 LYS A C 1
ATOM 766 O O . LYS A 1 93 ? 49.786 9.328 -60.516 1.00 95.31 93 LYS A O 1
ATOM 771 N N . ALA A 1 94 ? 47.999 10.291 -59.554 1.00 95.44 94 ALA A N 1
ATOM 772 C CA . ALA A 1 94 ? 47.068 9.907 -60.611 1.00 95.44 94 ALA A CA 1
ATOM 773 C C . ALA A 1 94 ? 47.390 10.600 -61.945 1.00 95.44 94 ALA A C 1
ATOM 775 O O . ALA A 1 94 ? 47.245 9.986 -63.004 1.00 95.44 94 ALA A O 1
ATOM 776 N N . ASP A 1 95 ? 47.872 11.846 -61.915 1.00 93.00 95 ASP A N 1
ATOM 777 C CA . ASP A 1 95 ? 48.365 12.553 -63.102 1.00 93.00 95 ASP A CA 1
ATOM 778 C C . ASP A 1 95 ? 49.608 11.874 -63.704 1.00 93.00 95 ASP A C 1
ATOM 780 O O . ASP A 1 95 ? 49.734 11.823 -64.930 1.00 93.00 95 ASP A O 1
ATOM 784 N N . ASP A 1 96 ? 50.454 11.261 -62.868 1.00 93.81 96 ASP A N 1
ATOM 785 C CA . ASP A 1 96 ? 51.595 10.427 -63.281 1.00 93.81 96 ASP A CA 1
ATOM 786 C C . ASP A 1 96 ? 51.197 8.989 -63.697 1.00 93.81 96 ASP A C 1
ATOM 788 O O . ASP A 1 96 ? 52.050 8.181 -64.077 1.00 93.81 96 ASP A O 1
ATOM 792 N N . GLY A 1 97 ? 49.898 8.666 -63.679 1.00 92.38 97 GLY A N 1
ATOM 793 C CA . GLY A 1 97 ? 49.338 7.382 -64.113 1.00 92.38 97 GLY A CA 1
ATOM 794 C C . GLY A 1 97 ? 49.085 6.367 -62.994 1.00 92.38 97 GLY A C 1
ATOM 795 O O . GLY A 1 97 ? 48.597 5.273 -63.280 1.00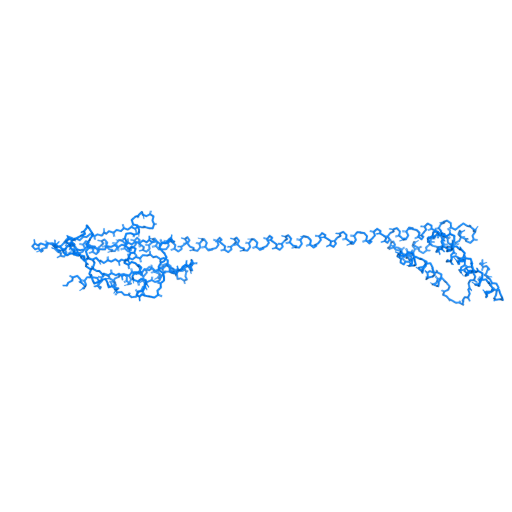 92.38 97 GLY A O 1
ATOM 796 N N . ASP A 1 98 ? 49.368 6.718 -61.739 1.00 96.06 98 ASP A N 1
ATOM 797 C CA . ASP A 1 98 ? 49.106 5.885 -60.564 1.00 96.06 98 ASP A CA 1
ATOM 798 C C . ASP A 1 98 ? 47.801 6.306 -59.863 1.00 96.06 98 ASP A C 1
ATOM 800 O O . ASP A 1 98 ? 47.769 7.223 -59.042 1.00 96.06 98 ASP A O 1
ATOM 804 N N . LEU A 1 99 ? 46.697 5.635 -60.207 1.00 96.31 99 LEU A N 1
ATOM 805 C CA . LEU A 1 99 ? 45.365 5.924 -59.659 1.00 96.31 99 LEU A CA 1
ATOM 806 C C . LEU A 1 99 ? 45.115 5.270 -58.283 1.00 96.31 99 LEU A C 1
ATOM 808 O O . LEU A 1 99 ? 44.179 5.662 -57.583 1.00 96.31 99 LEU A O 1
ATOM 812 N N . GLU A 1 100 ? 45.930 4.288 -57.885 1.00 97.00 100 GLU A N 1
ATOM 813 C CA . GLU A 1 100 ? 45.747 3.486 -56.664 1.00 97.00 100 GLU A CA 1
ATOM 814 C C . GLU A 1 100 ? 45.624 4.347 -55.387 1.00 97.00 100 GLU A C 1
ATOM 816 O O . GLU A 1 100 ? 44.647 4.176 -54.653 1.00 97.00 100 GLU A O 1
ATOM 821 N N . PRO A 1 101 ? 46.466 5.377 -55.157 1.00 95.94 101 PRO A N 1
ATOM 822 C CA . PRO A 1 101 ? 46.346 6.254 -53.990 1.00 95.94 101 PRO A CA 1
ATOM 823 C C . PRO A 1 101 ? 45.005 6.992 -53.891 1.00 95.94 101 PRO A C 1
ATOM 825 O O . PRO A 1 101 ? 44.534 7.288 -52.788 1.00 95.94 101 PRO A O 1
ATOM 828 N N . LEU A 1 102 ? 44.392 7.327 -55.032 1.00 95.56 102 LEU A N 1
ATOM 829 C CA . LEU A 1 102 ? 43.096 8.004 -55.066 1.00 95.56 102 LEU A CA 1
ATOM 830 C C . LEU A 1 102 ? 41.954 7.021 -54.776 1.00 95.56 102 LEU A C 1
ATOM 832 O O . LEU A 1 102 ? 41.017 7.373 -54.055 1.00 95.56 102 LEU A O 1
ATOM 836 N N . ILE A 1 103 ? 42.061 5.791 -55.289 1.00 96.88 103 ILE A N 1
ATOM 837 C CA . ILE A 1 103 ? 41.124 4.695 -55.005 1.00 96.88 103 ILE A CA 1
ATOM 838 C C . ILE A 1 103 ? 41.129 4.384 -53.506 1.00 96.88 103 ILE A C 1
ATOM 840 O O . ILE A 1 103 ? 40.068 4.393 -52.878 1.00 96.88 103 ILE A O 1
ATOM 844 N N . ASP A 1 104 ? 42.310 4.207 -52.912 1.00 94.81 104 ASP A N 1
ATOM 845 C CA . ASP A 1 104 ? 42.474 3.926 -51.482 1.00 94.81 104 ASP A CA 1
ATOM 846 C C . ASP A 1 104 ? 41.867 5.019 -50.603 1.00 94.81 104 ASP A C 1
ATOM 848 O O . ASP A 1 104 ? 41.195 4.744 -49.603 1.00 94.81 104 ASP A O 1
ATOM 852 N N . LEU A 1 105 ? 42.072 6.284 -50.982 1.00 93.12 105 LEU A N 1
ATOM 853 C CA . LEU A 1 105 ? 41.503 7.416 -50.261 1.00 93.12 105 LEU A CA 1
ATOM 854 C C . LEU A 1 105 ? 39.970 7.361 -50.251 1.00 93.12 105 LEU A C 1
ATOM 856 O O . LEU A 1 105 ? 39.343 7.629 -49.222 1.00 93.12 105 LEU A O 1
ATOM 860 N N . PHE A 1 106 ? 39.364 7.025 -51.388 1.00 94.94 106 PHE A N 1
ATOM 861 C CA . PHE A 1 106 ? 37.914 6.942 -51.520 1.00 94.94 106 PHE A CA 1
ATOM 862 C C . PHE A 1 106 ? 37.353 5.716 -50.788 1.00 94.94 106 PHE A C 1
ATOM 864 O O . PHE A 1 106 ? 36.353 5.841 -50.077 1.00 94.94 106 PHE A O 1
ATOM 871 N N . ALA A 1 107 ? 38.017 4.564 -50.888 1.00 94.25 107 ALA A N 1
ATOM 872 C CA . ALA A 1 107 ? 37.641 3.345 -50.178 1.00 94.25 107 ALA A CA 1
ATOM 873 C C . ALA A 1 107 ? 37.688 3.532 -48.652 1.00 94.25 107 ALA A C 1
ATOM 875 O O . ALA A 1 107 ? 36.743 3.170 -47.945 1.00 94.25 107 ALA A O 1
ATOM 876 N N . GLU A 1 108 ? 38.739 4.172 -48.130 1.00 91.69 108 GLU A N 1
ATOM 877 C CA . GLU A 1 108 ? 38.848 4.458 -46.698 1.00 91.69 108 GLU A CA 1
ATOM 878 C C . GLU A 1 108 ? 37.756 5.436 -46.236 1.00 91.69 108 GLU A C 1
ATOM 880 O O . GLU A 1 108 ? 37.168 5.231 -45.174 1.00 91.69 108 GLU A O 1
ATOM 885 N N . SER A 1 109 ? 37.404 6.446 -47.046 1.00 90.88 109 SER A N 1
ATOM 886 C CA . SER A 1 109 ? 36.262 7.328 -46.745 1.00 90.88 109 SER A CA 1
ATOM 887 C C . SER A 1 109 ? 34.966 6.535 -46.557 1.00 90.88 109 SER A C 1
ATOM 889 O O . SER A 1 109 ? 34.203 6.825 -45.635 1.00 90.88 109 SER A O 1
ATOM 891 N N . GLN A 1 110 ? 34.708 5.543 -47.412 1.00 93.75 110 GLN A N 1
ATOM 892 C CA . GLN A 1 110 ? 33.502 4.719 -47.322 1.00 93.75 110 GLN A CA 1
ATOM 893 C C . GLN A 1 110 ? 33.530 3.818 -46.094 1.00 93.75 110 GLN A C 1
ATOM 895 O O . GLN A 1 110 ? 32.574 3.797 -45.320 1.00 93.75 110 GLN A O 1
ATOM 900 N N . LYS A 1 111 ? 34.651 3.134 -45.853 1.00 91.19 111 LYS A N 1
ATOM 901 C CA . LYS A 1 111 ? 34.847 2.296 -44.665 1.00 91.19 111 LYS A CA 1
ATOM 902 C C . LYS A 1 111 ? 34.562 3.062 -43.372 1.00 91.19 111 LYS A C 1
ATOM 904 O O . LYS A 1 111 ? 33.862 2.546 -42.503 1.00 91.19 111 LYS A O 1
ATOM 909 N N . GLN A 1 112 ? 35.054 4.296 -43.253 1.00 87.38 112 GLN A N 1
ATOM 910 C CA . GLN A 1 112 ? 34.779 5.137 -42.086 1.00 87.38 112 GLN A CA 1
ATOM 911 C C . GLN A 1 112 ? 33.287 5.460 -41.947 1.00 87.38 112 GLN A C 1
ATOM 913 O O . GLN A 1 112 ? 32.740 5.345 -40.851 1.00 87.38 112 GLN A O 1
ATOM 918 N N . ALA A 1 113 ? 32.609 5.798 -43.046 1.00 88.38 113 ALA A N 1
ATOM 919 C CA . ALA A 1 113 ? 31.174 6.075 -43.029 1.00 88.38 113 ALA A CA 1
ATOM 920 C C . ALA A 1 113 ? 30.342 4.844 -42.608 1.00 88.38 113 ALA A C 1
ATOM 922 O O . ALA A 1 113 ? 29.459 4.960 -41.755 1.00 88.38 113 ALA A O 1
ATOM 923 N N . PHE A 1 114 ? 30.681 3.651 -43.111 1.00 88.88 114 PHE A N 1
ATOM 924 C CA . PHE A 1 114 ? 30.050 2.393 -42.691 1.00 88.88 114 PHE A CA 1
ATOM 925 C C . PHE A 1 114 ? 30.246 2.119 -41.193 1.00 88.88 114 PHE A C 1
ATOM 927 O O . PHE A 1 114 ? 29.277 1.824 -40.489 1.00 88.88 114 PHE A O 1
ATOM 934 N N . MET A 1 115 ? 31.473 2.269 -40.684 1.00 86.38 115 MET A N 1
ATOM 935 C CA . MET A 1 115 ? 31.775 2.069 -39.260 1.00 86.38 115 MET A CA 1
ATOM 936 C C . MET A 1 115 ? 31.025 3.058 -38.359 1.00 86.38 115 MET A C 1
ATOM 938 O O . MET A 1 115 ? 30.518 2.675 -37.305 1.00 86.38 115 MET A O 1
ATOM 942 N N . GLN A 1 116 ? 30.915 4.325 -38.769 1.00 83.56 116 GLN A N 1
ATOM 943 C CA . GLN A 1 116 ? 30.155 5.336 -38.027 1.00 83.56 116 GLN A CA 1
ATOM 944 C C . GLN A 1 116 ? 28.658 5.002 -37.980 1.00 83.56 116 GLN A C 1
ATOM 946 O O . GLN A 1 116 ? 28.040 5.090 -36.917 1.00 83.56 116 GLN A O 1
ATOM 951 N N . SER A 1 117 ? 28.083 4.568 -39.105 1.00 81.19 117 SER A N 1
ATOM 952 C CA . SER A 1 117 ? 26.671 4.176 -39.182 1.00 81.19 117 SER A CA 1
ATOM 953 C C . SER A 1 117 ? 26.343 2.965 -38.301 1.00 81.19 117 SER A C 1
ATOM 955 O O . SER A 1 117 ? 25.270 2.916 -37.691 1.00 81.19 117 SER A O 1
ATOM 957 N N . LEU A 1 118 ? 27.254 1.990 -38.223 1.00 80.00 118 LEU A N 1
ATOM 958 C CA . LEU A 1 118 ? 27.066 0.801 -37.393 1.00 80.00 118 LEU A CA 1
ATOM 959 C C . LEU A 1 118 ? 27.052 1.165 -35.900 1.00 80.00 118 LEU A C 1
ATOM 961 O O . LEU A 1 118 ? 26.099 0.830 -35.198 1.00 80.00 118 LEU A O 1
ATOM 965 N N . SER A 1 119 ? 28.032 1.955 -35.449 1.00 74.25 119 SER A N 1
ATOM 966 C CA . SER A 1 119 ? 28.135 2.410 -34.054 1.00 74.25 119 SER A CA 1
ATOM 967 C C . SER A 1 119 ? 26.919 3.228 -33.588 1.00 74.25 119 SER A C 1
ATOM 969 O O . SER A 1 119 ? 26.478 3.105 -32.445 1.00 74.25 119 SER A O 1
ATOM 971 N N . LEU A 1 120 ? 26.345 4.061 -34.465 1.00 71.12 120 LEU A N 1
ATOM 972 C CA . LEU A 1 120 ? 25.137 4.839 -34.156 1.00 71.12 120 LEU A CA 1
ATOM 973 C C . LEU A 1 120 ? 23.911 3.945 -33.932 1.00 71.12 120 LEU A C 1
ATOM 975 O O . LEU A 1 120 ? 23.083 4.231 -33.066 1.00 71.12 120 LEU A O 1
ATOM 979 N N . SER A 1 121 ? 23.802 2.857 -34.694 1.00 68.00 121 SER A N 1
ATOM 980 C CA . SER A 1 121 ? 22.670 1.930 -34.610 1.00 68.00 121 SER A CA 1
ATOM 981 C C . SER A 1 121 ? 22.686 1.125 -33.305 1.00 68.00 121 SER A C 1
ATOM 983 O O . SER A 1 121 ? 21.638 0.923 -32.690 1.00 68.00 121 SER A O 1
ATOM 985 N N . GLU A 1 122 ? 23.872 0.721 -32.840 1.00 64.19 122 GLU A N 1
ATOM 986 C CA . GLU A 1 122 ? 24.049 0.000 -31.571 1.00 64.19 122 GLU A CA 1
ATOM 987 C C . GLU A 1 122 ? 23.685 0.874 -30.354 1.00 64.19 122 GLU A C 1
ATOM 989 O O . GLU A 1 122 ? 22.922 0.445 -29.485 1.00 64.19 122 GLU A O 1
ATOM 994 N N . GLY A 1 123 ? 24.120 2.141 -30.326 1.00 60.50 123 GLY A N 1
ATOM 995 C CA . GLY A 1 123 ? 23.853 3.050 -29.201 1.00 60.50 123 GLY A CA 1
ATOM 996 C C . GLY A 1 123 ? 22.367 3.381 -28.971 1.00 60.50 123 GLY A C 1
ATOM 997 O O . GLY A 1 123 ? 21.931 3.568 -27.828 1.00 60.50 123 GLY A O 1
ATOM 998 N N . VAL A 1 124 ? 21.554 3.421 -30.033 1.00 63.84 124 VAL A N 1
ATOM 999 C CA . VAL A 1 124 ? 20.106 3.702 -29.936 1.00 63.84 124 VAL A CA 1
ATOM 1000 C C . VAL A 1 124 ? 19.342 2.535 -29.291 1.00 63.84 124 VAL A C 1
ATOM 1002 O O . VAL A 1 124 ? 18.421 2.753 -28.491 1.00 63.84 124 VAL A O 1
ATOM 1005 N N . LEU A 1 125 ? 19.737 1.294 -29.592 1.00 61.69 125 LEU A N 1
ATOM 1006 C CA . LEU A 1 125 ? 19.097 0.093 -29.048 1.00 61.69 125 LEU A CA 1
ATOM 1007 C C . LEU A 1 125 ? 19.360 -0.069 -27.544 1.00 61.69 125 LEU A C 1
ATOM 1009 O O . LEU A 1 125 ? 18.432 -0.385 -26.792 1.00 61.69 125 LEU A O 1
ATOM 1013 N N . ASP A 1 126 ? 20.581 0.215 -27.089 1.00 64.81 126 ASP A N 1
ATOM 1014 C CA . ASP A 1 126 ? 20.940 0.132 -25.669 1.00 64.81 126 ASP A CA 1
ATOM 1015 C C . ASP A 1 126 ? 20.270 1.227 -24.831 1.00 64.81 126 ASP A C 1
ATOM 1017 O O . ASP A 1 126 ? 19.761 0.962 -23.738 1.00 64.81 126 ASP A O 1
ATOM 1021 N N . THR A 1 127 ? 20.173 2.447 -25.367 1.00 59.56 127 THR A N 1
ATOM 1022 C CA . THR A 1 127 ? 19.506 3.566 -24.680 1.00 59.56 127 THR A CA 1
ATOM 1023 C C . THR A 1 127 ? 18.028 3.262 -24.416 1.00 59.56 127 THR A C 1
ATOM 1025 O O . THR A 1 127 ? 17.521 3.501 -23.316 1.00 59.56 127 THR A O 1
ATOM 1028 N N . THR A 1 128 ? 17.339 2.667 -25.395 1.00 61.03 128 THR A N 1
ATOM 1029 C CA . THR A 1 128 ? 15.911 2.328 -25.283 1.00 61.03 128 THR A CA 1
ATOM 1030 C C . THR A 1 128 ? 15.662 1.230 -24.242 1.00 61.03 128 THR A C 1
ATOM 1032 O O . THR A 1 128 ? 14.745 1.348 -23.425 1.00 61.03 128 THR A O 1
ATOM 1035 N N . LYS A 1 129 ? 16.506 0.186 -24.211 1.00 67.44 129 LYS A N 1
ATOM 1036 C CA . LYS A 1 129 ? 16.417 -0.892 -23.208 1.00 67.44 129 LYS A CA 1
ATOM 1037 C C . LYS A 1 129 ? 16.681 -0.382 -21.789 1.00 67.44 129 LYS A C 1
ATOM 1039 O O . LYS A 1 129 ? 15.930 -0.710 -20.868 1.00 67.44 129 LYS A O 1
ATOM 1044 N N . ASN A 1 130 ? 17.699 0.461 -21.617 1.00 75.44 130 ASN A N 1
ATOM 1045 C CA . ASN A 1 130 ? 18.062 1.023 -20.314 1.00 75.44 130 ASN A CA 1
ATOM 1046 C C . ASN A 1 130 ? 16.965 1.934 -19.742 1.00 75.44 130 ASN A C 1
ATOM 1048 O O . ASN A 1 130 ? 16.700 1.907 -18.536 1.00 75.44 130 ASN A O 1
ATOM 1052 N N . TYR A 1 131 ? 16.285 2.698 -20.601 1.00 68.88 131 TYR A N 1
ATOM 1053 C CA . TYR A 1 131 ? 15.154 3.533 -20.200 1.00 68.88 131 TYR A CA 1
ATOM 1054 C C . TYR A 1 131 ? 13.971 2.701 -19.679 1.00 68.88 131 TYR A C 1
ATOM 1056 O O . TYR A 1 131 ? 13.459 2.973 -18.592 1.00 68.88 131 TYR A O 1
ATOM 1064 N N . GLN A 1 132 ? 13.579 1.643 -20.400 1.00 78.06 132 GLN A N 1
ATOM 1065 C CA . GLN A 1 132 ? 12.475 0.767 -19.983 1.00 78.06 132 GLN A CA 1
ATOM 1066 C C . GLN A 1 132 ? 12.765 0.038 -18.663 1.00 78.06 132 GLN A C 1
ATOM 1068 O O . GLN A 1 132 ? 11.901 -0.008 -17.786 1.00 78.06 132 GLN A O 1
ATOM 1073 N N . ALA A 1 133 ? 13.985 -0.479 -18.484 1.00 79.81 133 ALA A N 1
ATOM 1074 C CA . ALA A 1 133 ? 14.386 -1.136 -17.239 1.00 79.81 133 ALA A CA 1
ATOM 1075 C C . ALA A 1 133 ? 14.373 -0.167 -16.042 1.00 79.81 133 ALA A C 1
ATOM 1077 O O . ALA A 1 133 ? 13.893 -0.512 -14.959 1.00 79.81 133 ALA A O 1
ATOM 1078 N N . SER A 1 134 ? 14.844 1.067 -16.248 1.00 79.50 134 SER A N 1
ATOM 1079 C CA . SER A 1 134 ? 14.859 2.103 -15.208 1.00 79.50 134 SER A CA 1
ATOM 1080 C C . SER A 1 134 ? 13.447 2.546 -14.810 1.00 79.50 134 SER A C 1
ATOM 1082 O O . SER A 1 134 ? 13.174 2.709 -13.620 1.00 79.50 134 SER A O 1
ATOM 1084 N N . LEU A 1 135 ? 12.531 2.682 -15.778 1.00 80.56 135 LEU A N 1
ATOM 1085 C CA . LEU A 1 135 ? 11.115 2.955 -15.511 1.00 80.56 135 LEU A CA 1
ATOM 1086 C C . LEU A 1 135 ? 10.457 1.833 -14.698 1.00 80.56 135 LEU A C 1
ATOM 1088 O O . LEU A 1 135 ? 9.783 2.118 -13.710 1.00 80.56 135 LEU A O 1
ATOM 1092 N N . GLY A 1 136 ? 10.685 0.567 -15.064 1.00 84.06 136 GLY A N 1
ATOM 1093 C CA . GLY A 1 136 ? 10.161 -0.581 -14.315 1.00 84.06 136 GLY A CA 1
ATOM 1094 C C . GLY A 1 136 ? 10.640 -0.596 -12.861 1.00 84.06 136 GLY A C 1
ATOM 1095 O O . GLY A 1 136 ? 9.834 -0.697 -11.937 1.00 84.06 136 GLY A O 1
ATOM 1096 N N . ALA A 1 137 ? 11.943 -0.391 -12.643 1.00 88.94 137 ALA A N 1
ATOM 1097 C CA . ALA A 1 137 ? 12.513 -0.314 -11.298 1.00 88.94 137 ALA A CA 1
ATOM 1098 C C . ALA A 1 137 ? 11.969 0.876 -10.485 1.00 88.94 137 ALA A C 1
ATOM 1100 O O . ALA A 1 137 ? 11.790 0.766 -9.271 1.00 88.94 137 ALA A O 1
ATOM 1101 N N . MET A 1 138 ? 11.696 2.015 -11.131 1.00 86.56 138 MET A N 1
ATOM 1102 C CA . MET A 1 138 ? 11.074 3.170 -10.480 1.00 86.56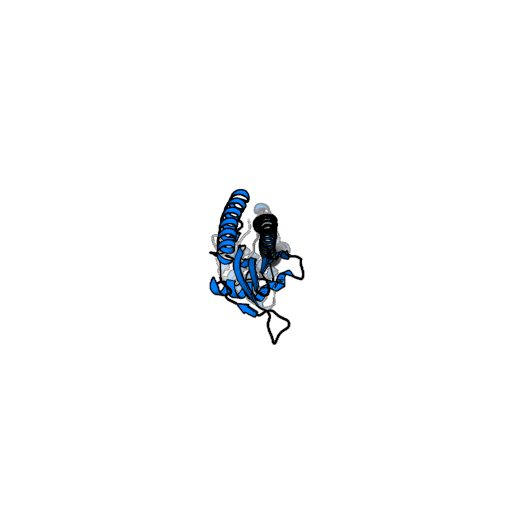 138 MET A CA 1
ATOM 1103 C C . MET A 1 138 ? 9.638 2.866 -10.035 1.00 86.56 138 MET A C 1
ATOM 1105 O O . MET A 1 138 ? 9.285 3.193 -8.900 1.00 86.56 138 MET A O 1
ATOM 1109 N N . PHE A 1 139 ? 8.825 2.230 -10.885 1.00 85.62 139 PHE A N 1
ATOM 1110 C CA . PHE A 1 139 ? 7.446 1.873 -10.539 1.00 85.62 139 PHE A CA 1
ATOM 1111 C C . PHE A 1 139 ? 7.372 0.891 -9.367 1.00 85.62 139 PHE A C 1
ATOM 1113 O O . PHE A 1 139 ? 6.597 1.129 -8.440 1.00 85.62 139 PHE A O 1
ATOM 1120 N N . GLU A 1 140 ? 8.210 -0.149 -9.351 1.00 89.00 140 GLU A N 1
ATOM 1121 C CA . GLU A 1 140 ? 8.245 -1.094 -8.226 1.00 89.00 140 GLU A CA 1
ATOM 1122 C C . GLU A 1 140 ? 8.673 -0.409 -6.922 1.00 89.00 140 GLU A C 1
ATOM 1124 O O . GLU A 1 140 ? 8.012 -0.562 -5.899 1.00 89.00 140 GLU A O 1
ATOM 1129 N N . ARG A 1 141 ? 9.689 0.467 -6.957 1.00 89.50 141 ARG A N 1
ATOM 1130 C CA . ARG A 1 141 ? 10.099 1.234 -5.766 1.00 89.50 141 ARG A CA 1
ATOM 1131 C C . ARG A 1 141 ? 8.994 2.143 -5.228 1.00 89.50 141 ARG A C 1
ATOM 1133 O O . ARG A 1 141 ? 8.876 2.293 -4.014 1.00 89.50 141 ARG A O 1
ATOM 1140 N N . LEU A 1 142 ? 8.208 2.778 -6.101 1.00 87.44 142 LEU A N 1
ATOM 1141 C CA . LEU A 1 142 ? 7.074 3.605 -5.676 1.00 87.44 142 LEU A CA 1
ATOM 1142 C C . LEU A 1 142 ? 5.971 2.754 -5.038 1.00 87.44 142 LEU A C 1
ATOM 1144 O O . LEU A 1 142 ? 5.439 3.139 -3.998 1.00 87.44 142 LEU A O 1
ATOM 1148 N N . LYS A 1 143 ? 5.674 1.589 -5.621 1.00 88.19 143 LYS A N 1
ATOM 1149 C CA . LYS A 1 143 ? 4.687 0.641 -5.094 1.00 88.19 143 LYS A CA 1
ATOM 1150 C C . LYS A 1 143 ? 5.105 0.074 -3.735 1.00 88.19 143 LYS A C 1
ATOM 1152 O O . LYS A 1 143 ? 4.294 0.060 -2.811 1.00 88.19 143 LYS A O 1
ATOM 1157 N N . ASP A 1 144 ? 6.368 -0.317 -3.587 1.00 89.88 144 ASP A N 1
ATOM 1158 C CA . ASP A 1 144 ? 6.918 -0.812 -2.321 1.00 89.88 144 ASP A CA 1
ATOM 1159 C C . ASP A 1 144 ? 6.919 0.270 -1.242 1.00 89.88 144 ASP A C 1
ATOM 1161 O O . ASP A 1 144 ? 6.553 0.010 -0.094 1.00 89.88 144 ASP A O 1
ATOM 1165 N N . LYS A 1 145 ? 7.279 1.507 -1.606 1.00 89.06 145 LYS A N 1
ATOM 1166 C CA . LYS A 1 145 ? 7.243 2.644 -0.681 1.00 89.06 145 LYS A CA 1
ATOM 1167 C C . LYS A 1 145 ? 5.821 2.937 -0.202 1.00 89.06 145 LYS A C 1
ATOM 1169 O O . LYS A 1 145 ? 5.629 3.173 0.989 1.00 89.06 145 LYS A O 1
ATOM 1174 N N . GLU A 1 146 ? 4.839 2.902 -1.102 1.00 86.88 146 GLU A N 1
ATOM 1175 C CA . GLU A 1 146 ? 3.426 3.092 -0.760 1.00 86.88 146 GLU A CA 1
ATOM 1176 C C . GLU A 1 146 ? 2.923 1.988 0.175 1.00 86.88 146 GLU A C 1
ATOM 1178 O O . GLU A 1 146 ? 2.350 2.281 1.223 1.00 86.88 146 GLU A O 1
ATOM 1183 N N . LYS A 1 147 ? 3.210 0.723 -0.150 1.00 87.31 147 LYS A N 1
ATOM 1184 C CA . LYS A 1 147 ? 2.840 -0.424 0.686 1.00 87.31 147 LYS A CA 1
ATOM 1185 C C . LYS A 1 147 ? 3.464 -0.334 2.081 1.00 87.31 147 LYS A C 1
ATOM 1187 O O . LYS A 1 147 ? 2.764 -0.489 3.076 1.00 87.31 147 LYS A O 1
ATOM 1192 N N . THR A 1 148 ? 4.758 -0.023 2.155 1.00 88.94 148 THR A N 1
ATOM 1193 C CA . THR A 1 148 ? 5.476 0.131 3.431 1.00 88.94 148 THR A CA 1
ATOM 1194 C C . THR A 1 148 ? 4.872 1.257 4.271 1.00 88.94 148 THR A C 1
ATOM 1196 O O . THR A 1 148 ? 4.722 1.112 5.483 1.00 88.94 148 THR A O 1
ATOM 1199 N N . ARG A 1 149 ? 4.487 2.377 3.637 1.00 87.62 149 ARG A N 1
ATOM 1200 C CA . ARG A 1 149 ? 3.806 3.483 4.322 1.00 87.62 149 ARG A CA 1
ATOM 1201 C C . ARG A 1 149 ? 2.467 3.033 4.907 1.00 87.62 149 ARG A C 1
ATOM 1203 O O . ARG A 1 149 ? 2.227 3.276 6.084 1.00 87.62 149 ARG A O 1
ATOM 1210 N N . GLN A 1 150 ? 1.638 2.342 4.124 1.00 86.56 150 GLN A N 1
ATOM 1211 C CA . GLN A 1 150 ? 0.337 1.837 4.581 1.00 86.56 150 GLN A CA 1
ATOM 1212 C C . GLN A 1 150 ? 0.472 0.831 5.734 1.00 86.56 150 GLN A C 1
ATOM 1214 O O . GLN A 1 150 ? -0.295 0.878 6.695 1.00 86.56 150 GLN A O 1
ATOM 1219 N N . GLU A 1 151 ? 1.463 -0.064 5.674 1.00 89.62 151 GLU A N 1
ATOM 1220 C CA . GLU A 1 151 ? 1.747 -1.023 6.749 1.00 89.62 151 GLU A CA 1
ATOM 1221 C C . GLU A 1 151 ? 2.193 -0.319 8.041 1.00 89.62 151 GLU A C 1
ATOM 1223 O O . GLU A 1 151 ? 1.716 -0.666 9.125 1.00 89.62 151 GLU A O 1
ATOM 1228 N N . ALA A 1 152 ? 3.049 0.702 7.933 1.00 90.75 152 ALA A N 1
ATOM 1229 C CA . ALA A 1 152 ? 3.488 1.512 9.069 1.00 90.75 152 ALA A CA 1
ATOM 1230 C C . ALA A 1 152 ? 2.339 2.327 9.691 1.00 90.75 152 ALA A C 1
ATOM 1232 O O . ALA A 1 152 ? 2.191 2.344 10.914 1.00 90.75 152 ALA A O 1
ATOM 1233 N N . GLU A 1 153 ? 1.494 2.953 8.868 1.00 90.38 153 GLU A N 1
ATOM 1234 C CA . GLU A 1 153 ? 0.299 3.679 9.318 1.00 90.38 153 GLU A CA 1
ATOM 1235 C C . GLU A 1 153 ? -0.679 2.748 10.047 1.00 90.38 153 GLU A C 1
ATOM 1237 O O . GLU A 1 153 ? -1.149 3.068 11.141 1.00 90.38 153 GLU A O 1
ATOM 1242 N N . LEU A 1 154 ? -0.935 1.555 9.496 1.00 91.06 154 LEU A N 1
ATOM 1243 C CA . LEU A 1 154 ? -1.786 0.560 10.143 1.00 91.06 154 LEU A CA 1
ATOM 1244 C C . LEU A 1 154 ? -1.199 0.091 11.480 1.00 91.06 154 LEU A C 1
ATOM 1246 O O . LEU A 1 154 ? -1.943 -0.058 12.450 1.00 91.06 154 LEU A O 1
ATOM 1250 N N . ALA A 1 155 ? 0.113 -0.146 11.551 1.00 92.69 155 ALA A N 1
ATOM 1251 C CA . ALA A 1 155 ? 0.781 -0.538 12.790 1.00 92.69 155 ALA A CA 1
ATOM 1252 C C . ALA A 1 155 ? 0.652 0.547 13.870 1.00 92.69 155 ALA A C 1
ATOM 1254 O O . ALA A 1 155 ? 0.298 0.239 15.010 1.00 92.69 155 ALA A O 1
ATOM 1255 N N . HIS A 1 156 ? 0.851 1.814 13.499 1.00 92.38 156 HIS A N 1
ATOM 1256 C CA . HIS A 1 156 ? 0.684 2.942 14.412 1.00 92.38 156 HIS A CA 1
ATOM 1257 C C . HIS A 1 156 ? -0.766 3.063 14.900 1.00 92.38 156 HIS A C 1
ATOM 1259 O O . HIS A 1 156 ? -1.023 3.186 16.096 1.00 92.38 156 HIS A O 1
ATOM 1265 N N . LEU A 1 157 ? -1.739 2.938 13.994 1.00 94.19 157 LEU A N 1
ATOM 1266 C CA . LEU A 1 157 ? -3.158 2.995 14.343 1.00 94.19 157 LEU A CA 1
ATOM 1267 C C . LEU A 1 157 ? -3.574 1.857 15.289 1.00 94.19 157 LEU A C 1
ATOM 1269 O O . LEU A 1 157 ? -4.337 2.086 16.231 1.00 94.19 157 LEU A O 1
ATOM 1273 N N . ARG A 1 158 ? -3.047 0.641 15.086 1.00 94.94 158 ARG A N 1
ATOM 1274 C CA . ARG A 1 158 ? -3.246 -0.485 16.016 1.00 94.94 158 ARG A CA 1
ATOM 1275 C C . ARG A 1 158 ? -2.711 -0.159 17.401 1.00 94.94 158 ARG A C 1
ATOM 1277 O O . ARG A 1 158 ? -3.435 -0.340 18.371 1.00 94.94 158 ARG A O 1
ATOM 1284 N N . GLN A 1 159 ? -1.494 0.375 17.480 1.00 94.56 159 GLN A N 1
ATOM 1285 C CA . GLN A 1 159 ? -0.880 0.751 18.750 1.00 94.56 159 GLN A CA 1
ATOM 1286 C C . GLN A 1 159 ? -1.722 1.790 19.503 1.00 94.56 159 GLN A C 1
ATOM 1288 O O . GLN A 1 159 ? -1.972 1.615 20.695 1.00 94.56 159 GLN A O 1
ATOM 1293 N N . ARG A 1 160 ? -2.216 2.831 18.815 1.00 95.00 160 ARG A N 1
ATOM 1294 C CA . ARG A 1 160 ? -3.130 3.821 19.416 1.00 95.00 160 ARG A CA 1
ATOM 1295 C C . ARG A 1 160 ? -4.405 3.161 19.939 1.00 95.00 160 ARG A C 1
ATOM 1297 O O . ARG A 1 160 ? -4.819 3.409 21.067 1.00 95.00 160 ARG A O 1
ATOM 1304 N N . THR A 1 161 ? -4.995 2.278 19.136 1.00 96.94 161 THR A N 1
ATOM 1305 C CA . THR A 1 161 ? -6.231 1.566 19.491 1.00 96.94 161 THR A CA 1
ATOM 1306 C C . THR A 1 161 ? -6.030 0.653 20.702 1.00 96.94 161 THR A C 1
ATOM 1308 O O . THR A 1 161 ? -6.867 0.646 21.601 1.00 96.94 161 THR A O 1
ATOM 1311 N N . ASP A 1 162 ? -4.899 -0.052 20.786 1.00 97.25 162 ASP A N 1
ATOM 1312 C CA . ASP A 1 162 ? -4.549 -0.891 21.938 1.00 97.25 162 ASP A CA 1
ATOM 1313 C C . ASP A 1 162 ? -4.364 -0.058 23.220 1.00 97.25 162 ASP A C 1
ATOM 1315 O O . ASP A 1 162 ? -4.742 -0.503 24.307 1.00 97.25 162 ASP A O 1
ATOM 1319 N N . SER A 1 163 ? -3.812 1.156 23.117 1.00 96.19 163 SER A N 1
ATOM 1320 C CA . SER A 1 163 ? -3.708 2.084 24.252 1.00 96.19 163 SER A CA 1
ATOM 1321 C C . SER A 1 163 ? -5.084 2.535 24.748 1.00 96.19 163 SER A C 1
ATOM 1323 O O . SER A 1 163 ? -5.347 2.464 25.949 1.00 96.19 163 SER A O 1
ATOM 1325 N N . LEU A 1 164 ? -5.993 2.915 23.842 1.00 98.00 164 LEU A N 1
ATOM 1326 C CA . LEU A 1 164 ? -7.367 3.282 24.211 1.00 98.00 164 LEU A CA 1
ATOM 1327 C C . LEU A 1 164 ? -8.160 2.096 24.768 1.00 98.00 164 LEU A C 1
ATOM 1329 O O . LEU A 1 164 ? -8.925 2.255 25.718 1.00 98.00 164 LEU A O 1
ATOM 1333 N N . PHE A 1 165 ? -7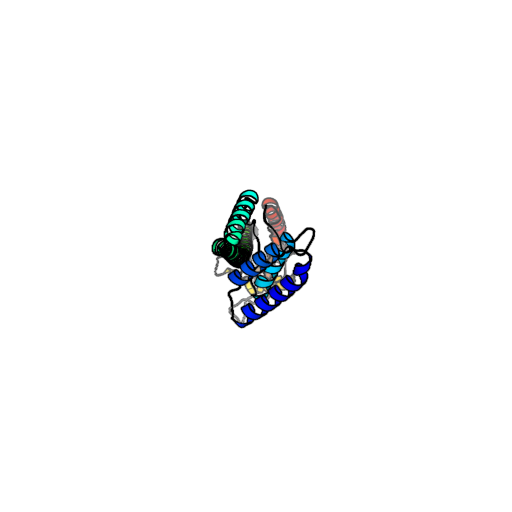.946 0.891 24.233 1.00 98.44 165 PHE A N 1
ATOM 1334 C CA . PHE A 1 165 ? -8.513 -0.334 24.790 1.00 98.44 165 PHE A CA 1
ATOM 1335 C C . PHE A 1 165 ? -8.072 -0.540 26.245 1.00 98.44 165 PHE A C 1
ATOM 1337 O O . PHE A 1 165 ? -8.910 -0.809 27.104 1.00 98.44 165 PHE A O 1
ATOM 1344 N N . LYS A 1 166 ? -6.779 -0.369 26.553 1.00 98.06 166 LYS A N 1
ATOM 1345 C CA . LYS A 1 166 ? -6.265 -0.486 27.930 1.00 98.06 166 LYS A CA 1
ATOM 1346 C C . LYS A 1 166 ? -6.877 0.560 28.862 1.00 98.06 166 LYS A C 1
ATOM 1348 O O . LYS A 1 166 ? -7.356 0.184 29.929 1.00 98.06 166 LYS A O 1
ATOM 1353 N N . ALA A 1 167 ? -6.926 1.824 28.438 1.00 97.44 167 ALA A N 1
ATOM 1354 C CA . ALA A 1 167 ? -7.560 2.899 29.206 1.00 97.44 167 ALA A CA 1
ATOM 1355 C C . ALA A 1 167 ? -9.054 2.615 29.452 1.00 97.44 167 ALA A C 1
ATOM 1357 O O . ALA A 1 167 ? -9.551 2.726 30.572 1.00 97.44 167 ALA A O 1
ATOM 1358 N N . GLY A 1 168 ? -9.763 2.143 28.420 1.00 98.12 168 GLY A N 1
ATOM 1359 C CA . GLY A 1 168 ? -11.157 1.720 28.533 1.00 98.12 168 GLY A CA 1
ATOM 1360 C C . GLY A 1 168 ? -11.353 0.564 29.510 1.00 98.12 168 GLY A C 1
ATOM 1361 O O . GLY A 1 168 ? -12.295 0.578 30.301 1.00 98.12 168 GLY A O 1
ATOM 1362 N N . LEU A 1 169 ? -10.452 -0.421 29.492 1.00 98.50 169 LEU A N 1
ATOM 1363 C CA . LEU A 1 169 ? -10.512 -1.588 30.373 1.00 98.50 169 LEU A CA 1
ATOM 1364 C C . LEU A 1 169 ? -10.307 -1.197 31.831 1.00 98.50 169 LEU A C 1
ATOM 1366 O O . LEU A 1 169 ? -11.058 -1.644 32.697 1.00 98.50 169 LEU A O 1
ATOM 1370 N N . GLU A 1 170 ? -9.313 -0.357 32.102 1.00 98.31 170 GLU A N 1
ATOM 1371 C CA . GLU A 1 170 ? -9.071 0.192 33.433 1.00 98.31 170 GLU A CA 1
ATOM 1372 C C . GLU A 1 170 ? -10.301 0.947 33.942 1.00 98.31 170 GLU A C 1
ATOM 1374 O O . GLU A 1 170 ? -10.801 0.663 35.035 1.00 98.31 170 GLU A O 1
ATOM 1379 N N . ARG A 1 171 ? -10.882 1.810 33.103 1.00 97.88 171 ARG A N 1
ATOM 1380 C CA . ARG A 1 171 ? -12.063 2.585 33.475 1.00 97.88 171 ARG A CA 1
ATOM 1381 C C . ARG A 1 171 ? -13.312 1.726 33.711 1.00 97.88 171 ARG A C 1
ATOM 1383 O O . ARG A 1 171 ? -14.042 1.978 34.673 1.00 97.88 171 ARG A O 1
ATOM 1390 N N . PHE A 1 172 ? -13.545 0.699 32.888 1.00 98.00 172 PHE A N 1
ATOM 1391 C CA . PHE A 1 172 ? -14.624 -0.282 33.085 1.00 98.00 172 PHE A CA 1
ATOM 1392 C C . PHE A 1 172 ? -14.435 -1.082 34.379 1.00 98.00 172 PHE A C 1
ATOM 1394 O O . PHE A 1 172 ? -15.404 -1.340 35.096 1.00 98.00 172 PHE A O 1
ATOM 1401 N N . ASN A 1 173 ? -13.194 -1.459 34.703 1.00 98.38 173 ASN A N 1
ATOM 1402 C CA . ASN A 1 173 ? -12.877 -2.126 35.963 1.00 98.38 173 ASN A CA 1
ATOM 1403 C C . ASN A 1 173 ? -13.152 -1.215 37.163 1.00 98.38 173 ASN A C 1
ATOM 1405 O O . ASN A 1 173 ? -13.762 -1.681 38.127 1.00 98.38 173 ASN A O 1
ATOM 1409 N N . GLN A 1 174 ? -12.790 0.069 37.083 1.00 97.75 174 GLN A N 1
ATOM 1410 C CA . GLN A 1 174 ? -13.120 1.049 38.118 1.00 97.75 174 GLN A CA 1
ATOM 1411 C C . GLN A 1 174 ? -14.640 1.189 38.284 1.00 97.75 174 GLN A C 1
ATOM 1413 O O . GLN A 1 174 ? -15.149 1.019 39.387 1.00 97.75 174 GLN A O 1
ATOM 1418 N N . ALA A 1 175 ? -15.384 1.362 37.184 1.00 96.31 175 ALA A N 1
ATOM 1419 C CA . ALA A 1 175 ? -16.848 1.433 37.221 1.00 96.31 175 ALA A CA 1
ATOM 1420 C C . ALA A 1 175 ? -17.473 0.181 37.861 1.00 96.31 175 ALA A C 1
ATOM 1422 O O . ALA A 1 175 ? -18.398 0.277 38.665 1.00 96.31 175 ALA A O 1
ATOM 1423 N N . SER A 1 176 ? -16.947 -1.009 37.544 1.00 96.00 176 SER A N 1
ATOM 1424 C CA . SER A 1 176 ? -17.404 -2.258 38.157 1.00 96.00 176 SER A CA 1
ATOM 1425 C C . SER A 1 176 ? -17.143 -2.304 39.664 1.00 96.00 176 SER A C 1
ATOM 1427 O O . SER A 1 176 ? -17.976 -2.841 40.396 1.00 96.00 176 SER A O 1
ATOM 1429 N N . GLN A 1 177 ? -16.012 -1.773 40.137 1.00 96.31 177 GLN A N 1
ATOM 1430 C CA . GLN A 1 177 ? -15.713 -1.677 41.567 1.00 96.31 177 GLN A CA 1
ATOM 1431 C C . GLN A 1 177 ? -16.653 -0.690 42.264 1.00 96.31 177 GLN A C 1
ATOM 1433 O O . GLN A 1 177 ? -17.244 -1.048 43.283 1.00 96.31 177 GLN A O 1
ATOM 1438 N N . ASP A 1 178 ? -16.865 0.488 41.676 1.00 94.62 178 ASP A N 1
ATOM 1439 C CA . ASP A 1 178 ? -17.772 1.510 42.208 1.00 94.62 178 ASP A CA 1
ATOM 1440 C C . ASP A 1 178 ? -19.205 0.962 42.339 1.00 94.62 178 ASP A C 1
ATOM 1442 O O . ASP A 1 178 ? -19.844 1.112 43.382 1.00 94.62 178 ASP A O 1
ATOM 1446 N N . MET A 1 179 ? -19.684 0.230 41.324 1.00 92.94 179 MET A N 1
ATOM 1447 C CA . MET A 1 179 ? -20.978 -0.463 41.361 1.00 92.94 179 MET A CA 1
ATOM 1448 C C . MET A 1 179 ? -21.050 -1.502 42.485 1.00 92.94 179 MET A C 1
ATOM 1450 O O . MET A 1 179 ? -22.019 -1.525 43.241 1.00 92.94 179 MET A O 1
ATOM 1454 N N . LYS A 1 180 ? -20.023 -2.351 42.632 1.00 93.69 180 LYS A N 1
ATOM 1455 C CA . LYS A 1 180 ? -19.975 -3.364 43.702 1.00 93.69 180 LYS A CA 1
ATOM 1456 C C . LYS A 1 180 ? -20.039 -2.727 45.090 1.00 93.69 180 LYS A C 1
ATOM 1458 O O . LYS A 1 180 ? -20.744 -3.244 45.953 1.00 93.69 180 LYS A O 1
ATOM 1463 N N . ILE A 1 181 ? -19.346 -1.605 45.289 1.00 94.19 181 ILE A N 1
ATOM 1464 C CA . ILE A 1 181 ? -19.400 -0.831 46.536 1.00 94.19 181 ILE A CA 1
ATOM 1465 C C . ILE A 1 181 ? -20.809 -0.264 46.746 1.00 94.19 181 ILE A C 1
ATOM 1467 O O . ILE A 1 181 ? -21.365 -0.398 47.835 1.00 94.19 181 ILE A O 1
ATOM 1471 N N . GLY A 1 182 ? -21.420 0.320 45.710 1.00 90.88 182 GLY A N 1
ATOM 1472 C CA . GLY A 1 182 ? -22.784 0.855 45.780 1.00 90.88 182 GLY A CA 1
ATOM 1473 C C . GLY A 1 182 ? -23.839 -0.202 46.130 1.00 90.88 182 GLY A C 1
ATOM 1474 O O . GLY A 1 182 ? -24.781 0.081 46.869 1.00 90.88 182 GLY A O 1
ATOM 1475 N N . PHE A 1 183 ? -23.657 -1.439 45.661 1.00 91.44 183 PHE A N 1
ATOM 1476 C CA . PHE A 1 183 ? -24.590 -2.545 45.890 1.00 91.44 183 PHE A CA 1
ATOM 1477 C C . PHE A 1 183 ? -24.377 -3.308 47.200 1.00 91.44 183 PHE A C 1
ATOM 1479 O O . PHE A 1 183 ? -25.215 -4.135 47.547 1.00 91.44 183 PHE A O 1
ATOM 1486 N N . GLN A 1 184 ? -23.312 -3.033 47.960 1.00 89.75 184 GLN A N 1
ATOM 1487 C CA . GLN A 1 184 ? -22.912 -3.845 49.121 1.00 89.75 184 GLN A CA 1
ATOM 1488 C C . GLN A 1 184 ? -23.993 -4.005 50.210 1.00 89.75 184 GLN A C 1
ATOM 1490 O O . GLN A 1 184 ? -23.966 -4.977 50.957 1.00 89.75 184 GLN A O 1
ATOM 1495 N N . ASN A 1 185 ? -24.937 -3.060 50.300 1.00 89.44 185 ASN A N 1
ATOM 1496 C CA . ASN A 1 185 ? -26.007 -3.050 51.305 1.00 89.44 185 ASN A CA 1
ATOM 1497 C C . ASN A 1 185 ? -27.352 -3.583 50.781 1.00 89.44 185 ASN A C 1
ATOM 1499 O O . ASN A 1 185 ? -28.352 -3.532 51.498 1.00 89.44 185 ASN A O 1
ATOM 1503 N N . LEU A 1 186 ? -27.411 -4.053 49.532 1.00 89.56 186 LEU A N 1
ATOM 1504 C CA . LEU A 1 186 ? -28.608 -4.691 48.991 1.00 89.56 186 LEU A CA 1
ATOM 1505 C C . LEU A 1 186 ? -28.754 -6.101 49.571 1.00 89.56 186 LEU A C 1
ATOM 1507 O O . LEU A 1 186 ? -27.767 -6.805 49.756 1.00 89.56 186 LEU A O 1
ATOM 1511 N N . LEU A 1 187 ? -29.997 -6.527 49.822 1.00 86.88 187 LEU A N 1
ATOM 1512 C CA . LEU A 1 187 ? -30.289 -7.872 50.335 1.00 86.88 187 LEU A CA 1
ATOM 1513 C C . LEU A 1 187 ? -29.762 -8.962 49.381 1.00 86.88 187 LEU A C 1
ATOM 1515 O O . LEU A 1 187 ? -29.188 -9.945 49.834 1.00 86.88 187 LEU A O 1
ATOM 1519 N N . ASN A 1 188 ? -29.923 -8.734 48.072 1.00 87.00 188 ASN A N 1
ATOM 1520 C CA . ASN A 1 188 ? -29.423 -9.566 46.980 1.00 87.00 188 ASN A CA 1
ATOM 1521 C C . ASN A 1 188 ? -28.674 -8.662 45.981 1.00 87.00 188 ASN A C 1
ATOM 1523 O O . ASN A 1 188 ? -29.304 -8.105 45.079 1.00 87.00 188 ASN A O 1
ATOM 1527 N N . PRO A 1 189 ? -27.364 -8.422 46.160 1.00 89.12 189 PRO A N 1
ATOM 1528 C CA . PRO A 1 189 ? -26.611 -7.564 45.255 1.00 89.12 189 PRO A CA 1
ATOM 1529 C C . PRO A 1 189 ? -26.433 -8.244 43.887 1.00 89.12 189 PRO A C 1
ATOM 1531 O O . PRO A 1 189 ? -26.099 -9.432 43.842 1.00 89.12 189 PRO A O 1
ATOM 1534 N N . PRO A 1 190 ? -26.604 -7.516 42.769 1.00 91.56 190 PRO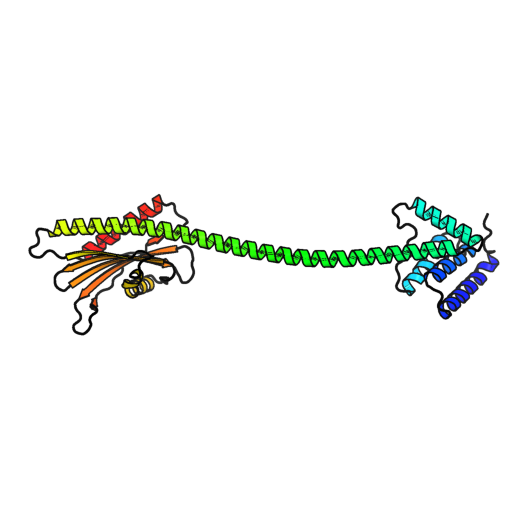 A N 1
ATOM 1535 C CA . PRO A 1 190 ? -26.370 -8.076 41.447 1.00 91.56 190 PRO A CA 1
ATOM 1536 C C . PRO A 1 190 ? -24.887 -8.410 41.250 1.00 91.56 190 PRO A C 1
ATOM 1538 O O . PRO A 1 190 ? -23.985 -7.732 41.753 1.00 91.56 190 PRO A O 1
ATOM 1541 N N . GLU A 1 191 ? -24.620 -9.449 40.465 1.00 93.62 191 GLU A N 1
ATOM 1542 C CA . GLU A 1 191 ? -23.263 -9.838 40.117 1.00 93.62 191 GLU A CA 1
ATOM 1543 C C . GLU A 1 191 ? -22.721 -8.946 38.993 1.00 93.62 191 GLU A C 1
ATOM 1545 O O . GLU A 1 191 ? -23.237 -8.943 37.876 1.00 93.62 191 GLU A O 1
ATOM 1550 N N . VAL A 1 192 ? -21.634 -8.225 39.280 1.00 95.62 192 VAL A N 1
ATOM 1551 C CA . VAL A 1 192 ? -20.976 -7.321 38.325 1.00 95.62 192 VAL A CA 1
ATOM 1552 C C . VAL A 1 192 ? -19.636 -7.901 37.874 1.00 95.62 192 VAL A C 1
ATOM 1554 O O . VAL A 1 192 ? -18.758 -8.189 38.697 1.00 95.62 192 VAL A O 1
ATOM 1557 N N . ARG A 1 193 ? -19.443 -8.047 36.561 1.00 96.75 193 ARG A N 1
ATOM 1558 C CA . ARG A 1 193 ? -18.199 -8.548 35.959 1.00 96.75 193 ARG A CA 1
ATOM 1559 C C . ARG A 1 193 ? -17.794 -7.710 34.755 1.00 96.75 193 ARG A C 1
ATOM 1561 O O . ARG A 1 193 ? -18.644 -7.306 33.971 1.00 96.75 193 ARG A O 1
ATOM 1568 N N . VAL A 1 194 ? -16.489 -7.532 34.570 1.00 97.94 194 VAL A N 1
ATOM 1569 C CA . VAL A 1 194 ? -15.915 -7.019 33.322 1.00 97.94 194 VAL A CA 1
ATOM 1570 C C . VAL A 1 194 ? -15.315 -8.194 32.567 1.00 97.94 194 VAL A C 1
ATOM 1572 O O . VAL A 1 194 ? -14.490 -8.938 33.095 1.00 97.94 194 VAL A O 1
ATOM 1575 N N . LEU A 1 195 ? -15.768 -8.384 31.336 1.00 97.94 195 LEU A N 1
ATOM 1576 C CA . LEU A 1 195 ? -15.217 -9.331 30.379 1.00 97.94 195 LEU A CA 1
ATOM 1577 C C . LEU A 1 195 ? -14.515 -8.532 29.288 1.00 97.94 195 LEU A C 1
ATOM 1579 O O . LEU A 1 195 ? -14.972 -7.452 28.923 1.00 97.94 195 LEU A O 1
ATOM 1583 N N . HIS A 1 196 ? -13.445 -9.070 28.720 1.00 98.38 196 HIS A N 1
ATOM 1584 C CA . HIS A 1 196 ? -12.763 -8.423 27.609 1.00 98.38 196 HIS A CA 1
ATOM 1585 C C . HIS A 1 196 ? -12.087 -9.447 26.700 1.00 98.38 196 HIS A C 1
ATOM 1587 O O . HIS A 1 196 ? -11.805 -10.579 27.107 1.00 98.38 196 HIS A O 1
ATOM 1593 N N . ALA A 1 197 ? -11.799 -9.024 25.477 1.00 98.12 197 ALA A N 1
ATOM 1594 C CA . ALA A 1 197 ? -10.882 -9.699 24.575 1.00 98.12 197 ALA A CA 1
ATOM 1595 C C . ALA A 1 197 ? -10.112 -8.633 23.796 1.00 98.12 197 ALA A C 1
ATOM 1597 O O . ALA A 1 197 ? -10.719 -7.785 23.139 1.00 98.12 197 ALA A O 1
ATOM 1598 N N . ASP A 1 198 ? -8.785 -8.667 23.897 1.00 97.00 198 ASP A N 1
ATOM 1599 C CA . ASP A 1 198 ? -7.922 -7.845 23.053 1.00 97.00 198 ASP A CA 1
ATOM 1600 C C . ASP A 1 198 ? -7.882 -8.376 21.609 1.00 97.00 198 ASP A C 1
ATOM 1602 O O . ASP A 1 198 ? -8.476 -9.409 21.276 1.00 97.00 198 ASP A O 1
ATOM 1606 N N . SER A 1 199 ? -7.149 -7.666 20.754 1.00 94.00 199 SER A N 1
ATOM 1607 C CA . SER A 1 199 ? -7.019 -7.973 19.329 1.00 94.00 199 SER A CA 1
ATOM 1608 C C . SER A 1 199 ? -6.302 -9.284 19.001 1.00 94.00 199 SER A C 1
ATOM 1610 O O . SER A 1 199 ? -6.402 -9.758 17.867 1.00 94.00 199 SER A O 1
ATOM 1612 N N . THR A 1 200 ? -5.635 -9.899 19.979 1.00 93.75 200 THR A N 1
ATOM 1613 C CA . THR A 1 200 ? -4.892 -11.159 19.835 1.00 93.75 200 THR A CA 1
ATOM 1614 C C . THR A 1 200 ? -5.654 -12.372 20.369 1.00 93.75 200 THR A C 1
ATOM 1616 O O . THR A 1 200 ? -5.291 -13.508 20.077 1.00 93.75 200 THR A O 1
ATOM 1619 N N . SER A 1 201 ? -6.724 -12.151 21.134 1.00 94.75 201 SER A N 1
ATOM 1620 C CA . SER A 1 201 ? -7.510 -13.220 21.742 1.00 94.75 201 SER A CA 1
ATOM 1621 C C . SER A 1 201 ? -8.394 -13.953 20.730 1.00 94.75 201 SER A C 1
ATOM 1623 O O . SER A 1 201 ? -9.134 -13.328 19.966 1.00 94.75 201 SER A O 1
ATOM 1625 N N . ASP A 1 202 ? -8.468 -15.282 20.833 1.00 92.06 202 ASP A N 1
ATOM 1626 C CA . ASP A 1 202 ? -9.432 -16.104 20.079 1.00 92.06 202 ASP A CA 1
ATOM 1627 C C . ASP A 1 202 ? -10.898 -15.734 20.380 1.00 92.06 202 ASP A C 1
ATOM 1629 O O . ASP A 1 202 ? -11.800 -15.966 19.573 1.00 92.06 202 ASP A O 1
ATOM 1633 N N . LYS A 1 203 ? -11.154 -15.110 21.539 1.00 94.12 203 LYS A N 1
ATOM 1634 C CA . LYS A 1 203 ? -12.492 -14.667 21.966 1.00 94.12 203 LYS A CA 1
ATOM 1635 C C . LYS A 1 203 ? -12.890 -13.303 21.400 1.00 94.12 203 LYS A C 1
ATOM 1637 O O . LYS A 1 203 ? -14.012 -12.850 21.624 1.00 94.12 203 LYS A O 1
ATOM 1642 N N . SER A 1 204 ? -12.021 -12.646 20.637 1.00 94.00 204 SER A N 1
ATOM 1643 C CA . SER A 1 204 ? -12.303 -11.346 20.010 1.00 94.00 204 SER A CA 1
ATOM 1644 C C . SER A 1 204 ? -13.522 -11.372 19.071 1.00 94.00 204 SER A C 1
ATOM 1646 O O . SER A 1 204 ? -14.182 -10.352 18.900 1.00 94.00 204 SER A O 1
ATOM 1648 N N . TYR A 1 205 ? -13.905 -12.540 18.536 1.00 92.88 205 TYR A N 1
ATOM 1649 C CA . TYR A 1 205 ? -15.111 -12.709 17.710 1.00 92.88 205 TYR A CA 1
ATOM 1650 C C . TYR A 1 205 ? -16.414 -12.945 18.491 1.00 92.88 205 TYR A C 1
ATOM 1652 O O . TYR A 1 205 ? -17.474 -13.035 17.871 1.00 92.88 205 TYR A O 1
ATOM 1660 N N . TYR A 1 206 ? -16.374 -13.047 19.824 1.00 94.19 206 TYR A N 1
ATOM 1661 C CA . TYR A 1 206 ? -17.531 -13.475 20.620 1.00 94.19 206 TYR A CA 1
ATOM 1662 C C . TYR A 1 206 ? -18.773 -12.592 20.422 1.00 94.19 206 TYR A C 1
ATOM 1664 O O . TYR A 1 206 ? -19.882 -13.108 20.312 1.00 94.19 206 TYR A O 1
ATOM 1672 N N . TYR A 1 207 ? -18.582 -11.279 20.275 1.00 95.56 207 TYR A N 1
ATOM 1673 C CA . TYR A 1 207 ? -19.666 -10.318 20.044 1.00 95.56 207 TYR A CA 1
ATOM 1674 C C . TYR A 1 207 ? -19.832 -9.901 18.576 1.00 95.56 207 TYR A C 1
ATOM 1676 O O . TYR A 1 207 ? -20.350 -8.825 18.283 1.00 95.56 207 TYR A O 1
ATOM 1684 N N . ARG A 1 208 ? -19.411 -10.744 17.619 1.00 95.62 208 ARG A N 1
ATOM 1685 C CA . ARG A 1 208 ? -19.491 -10.438 16.178 1.00 95.62 208 ARG A CA 1
ATOM 1686 C C . ARG A 1 208 ? -20.891 -10.002 15.735 1.00 95.62 208 ARG A C 1
ATOM 1688 O O . ARG A 1 208 ? -21.000 -9.079 14.935 1.00 95.62 208 ARG A O 1
ATOM 1695 N N . TYR A 1 209 ? -21.942 -10.651 16.237 1.00 95.00 209 TYR A N 1
ATOM 1696 C CA . TYR A 1 209 ? -23.324 -10.303 15.899 1.00 95.00 209 TYR A CA 1
ATOM 1697 C C . TYR A 1 209 ? -23.668 -8.873 16.336 1.00 95.00 209 TYR A C 1
ATOM 1699 O O . TYR A 1 209 ? -24.078 -8.066 15.507 1.00 95.00 209 TYR A O 1
ATOM 1707 N N . GLN A 1 210 ? -23.424 -8.541 17.606 1.00 96.25 210 GLN A N 1
ATOM 1708 C CA . GLN A 1 210 ? -23.708 -7.224 18.173 1.00 96.25 210 GLN A CA 1
ATOM 1709 C C . GLN A 1 210 ? -22.943 -6.134 17.422 1.00 96.25 210 GLN A C 1
ATOM 1711 O O . GLN A 1 210 ? -23.531 -5.133 17.028 1.00 96.25 210 GLN A O 1
ATOM 1716 N N . ILE A 1 211 ? -21.654 -6.364 17.153 1.00 95.94 211 ILE A N 1
ATOM 1717 C CA . ILE A 1 211 ? -20.804 -5.398 16.450 1.00 95.94 211 ILE A CA 1
ATOM 1718 C C . ILE A 1 211 ? -21.327 -5.132 15.030 1.00 95.94 211 ILE A C 1
ATOM 1720 O O . ILE A 1 211 ? -21.417 -3.980 14.610 1.00 95.94 211 ILE A O 1
ATOM 1724 N N . ILE A 1 212 ? -21.713 -6.179 14.294 1.00 95.81 212 ILE A N 1
ATOM 1725 C CA . ILE A 1 212 ? -22.246 -6.036 12.931 1.00 95.81 212 ILE A CA 1
ATOM 1726 C C . ILE A 1 212 ? -23.600 -5.317 12.933 1.00 95.81 212 ILE A C 1
ATOM 1728 O O . ILE A 1 212 ? -23.824 -4.461 12.079 1.00 95.81 212 ILE A O 1
ATOM 1732 N N . GLU A 1 213 ? -24.495 -5.628 13.872 1.00 95.62 213 GLU A N 1
ATOM 1733 C CA . GLU A 1 213 ? -25.786 -4.937 13.974 1.00 95.62 213 GLU A CA 1
ATOM 1734 C C . GLU A 1 213 ? -25.613 -3.453 14.323 1.00 95.62 213 GLU A C 1
ATOM 1736 O O . GLU A 1 213 ? -26.272 -2.602 13.724 1.00 95.62 213 GLU A O 1
ATOM 1741 N N . MET A 1 214 ? -24.663 -3.114 15.200 1.00 94.69 214 MET A N 1
ATOM 1742 C CA . MET A 1 214 ? -24.331 -1.713 15.483 1.00 94.69 214 MET A CA 1
ATOM 1743 C C . MET A 1 214 ? -23.740 -1.008 14.264 1.00 94.69 214 MET A C 1
ATOM 1745 O O . MET A 1 214 ? -24.150 0.105 13.939 1.00 94.69 214 MET A O 1
ATOM 1749 N N . ALA A 1 215 ? -22.839 -1.659 13.530 1.00 94.56 215 ALA A N 1
ATOM 1750 C CA . ALA A 1 215 ? -22.280 -1.091 12.307 1.00 94.56 215 ALA A CA 1
ATOM 1751 C C . ALA A 1 215 ? -23.360 -0.797 11.253 1.00 94.56 215 ALA A C 1
ATOM 1753 O O . ALA A 1 215 ? -23.368 0.285 10.664 1.00 94.56 215 ALA A O 1
ATOM 1754 N N . LYS A 1 216 ? -24.333 -1.707 11.081 1.00 94.69 216 LYS A N 1
ATOM 1755 C CA . LYS A 1 216 ? -25.499 -1.489 10.209 1.00 94.69 216 LYS A CA 1
ATOM 1756 C C . LYS A 1 216 ? -26.344 -0.304 10.668 1.00 94.69 216 LYS A C 1
ATOM 1758 O O . LYS A 1 216 ? -26.715 0.518 9.833 1.00 94.69 216 LYS A O 1
ATOM 1763 N N . HIS A 1 217 ? -26.620 -0.197 11.969 1.00 93.69 217 HIS A N 1
ATOM 1764 C CA . HIS A 1 217 ? -27.381 0.920 12.533 1.00 93.69 217 HIS A CA 1
ATOM 1765 C C . HIS A 1 217 ? -26.697 2.271 12.266 1.00 93.69 217 HIS A C 1
ATOM 1767 O O . HIS A 1 217 ? -27.352 3.250 11.922 1.00 93.69 217 HIS A O 1
ATOM 1773 N N . HIS A 1 218 ? -25.368 2.311 12.361 1.00 90.94 218 HIS A N 1
ATOM 1774 C CA . HIS A 1 218 ? -24.553 3.492 12.066 1.00 90.94 218 HIS A CA 1
ATOM 1775 C C . HIS A 1 218 ? -24.135 3.603 10.588 1.00 90.94 218 HIS A C 1
ATOM 1777 O O . HIS A 1 218 ? -23.314 4.449 10.241 1.00 90.94 218 HIS A O 1
ATOM 1783 N N . THR A 1 219 ? -24.708 2.792 9.694 1.00 93.56 219 THR A N 1
ATOM 1784 C CA . THR A 1 219 ? -24.511 2.853 8.233 1.00 93.56 219 THR A CA 1
ATOM 1785 C C . THR A 1 219 ? -23.067 2.665 7.742 1.00 93.56 219 THR A C 1
ATOM 1787 O O . THR A 1 219 ? -22.679 3.226 6.719 1.00 93.56 219 THR A O 1
ATOM 1790 N N . TYR A 1 220 ? -22.267 1.832 8.417 1.00 94.31 220 TYR A N 1
ATOM 1791 C CA . TYR A 1 220 ? -20.911 1.489 7.972 1.00 94.31 220 TYR A CA 1
ATOM 1792 C C . TYR A 1 220 ? -20.625 -0.021 8.008 1.00 94.31 220 TYR A C 1
ATOM 1794 O O . TYR A 1 220 ? -21.382 -0.822 8.552 1.00 94.31 220 TYR A O 1
ATOM 1802 N N . TYR A 1 221 ? -19.506 -0.425 7.398 1.00 94.44 221 TYR A N 1
ATOM 1803 C CA . TYR A 1 221 ? -19.020 -1.806 7.429 1.00 94.44 221 TYR A CA 1
ATOM 1804 C C . TYR A 1 221 ? -17.974 -1.990 8.535 1.00 94.44 221 TYR A C 1
ATOM 1806 O O . TYR A 1 221 ? -16.934 -1.335 8.496 1.00 94.44 221 TYR A O 1
ATOM 1814 N N . ALA A 1 222 ? -18.220 -2.886 9.495 1.00 95.00 222 ALA A N 1
ATOM 1815 C CA . ALA A 1 222 ? -17.235 -3.254 10.514 1.00 95.00 222 ALA A CA 1
ATOM 1816 C C . ALA A 1 222 ? -16.295 -4.351 9.999 1.00 95.00 222 ALA A C 1
ATOM 1818 O O . ALA A 1 222 ? -16.706 -5.499 9.801 1.00 95.00 222 ALA A O 1
ATOM 1819 N N . ASN A 1 223 ? -15.020 -4.013 9.813 1.00 93.94 223 ASN A N 1
ATOM 1820 C CA . ASN A 1 223 ? -13.997 -4.966 9.403 1.00 93.94 223 ASN A CA 1
ATOM 1821 C C . ASN A 1 223 ? -13.297 -5.573 10.623 1.00 93.94 223 ASN A C 1
ATOM 1823 O O . ASN A 1 223 ? -12.397 -4.984 11.221 1.00 93.94 223 ASN A O 1
ATOM 1827 N N . LEU A 1 224 ? -13.733 -6.788 10.957 1.00 94.12 224 LEU A N 1
ATOM 1828 C CA . LEU A 1 224 ? -13.259 -7.571 12.102 1.00 94.12 224 LEU A CA 1
ATOM 1829 C C . LEU A 1 224 ? -12.050 -8.459 11.774 1.00 94.12 224 LEU A C 1
ATOM 1831 O O . LEU A 1 224 ? -11.522 -9.140 12.657 1.00 94.12 224 LEU A O 1
ATOM 1835 N N . ASP A 1 225 ? -11.620 -8.491 10.514 1.00 91.25 225 ASP A N 1
ATOM 1836 C CA . ASP A 1 225 ? -10.489 -9.314 10.081 1.00 91.25 225 ASP A CA 1
ATOM 1837 C C . ASP A 1 225 ? -9.169 -8.569 10.286 1.00 91.25 225 ASP A C 1
ATOM 1839 O O . ASP A 1 225 ? -8.163 -9.173 10.652 1.00 91.25 225 ASP A O 1
ATOM 1843 N N . VAL A 1 226 ? -9.192 -7.239 10.149 1.00 90.94 226 VAL A N 1
ATOM 1844 C CA . VAL A 1 226 ? -8.027 -6.391 10.413 1.00 90.94 226 VAL A CA 1
ATOM 1845 C C . VAL A 1 226 ? -7.835 -6.199 11.917 1.00 90.94 226 VAL A C 1
ATOM 1847 O O . VAL A 1 226 ? -6.798 -6.580 12.458 1.00 90.94 226 VAL A O 1
ATOM 1850 N N . TYR A 1 227 ? -8.813 -5.634 12.619 1.00 94.56 227 TYR A N 1
ATOM 1851 C CA . TYR A 1 227 ? -8.715 -5.376 14.056 1.00 94.56 227 TYR A CA 1
ATOM 1852 C C . TYR A 1 227 ? -10.074 -5.571 14.716 1.00 94.56 227 TYR A C 1
ATOM 1854 O O . TYR A 1 227 ? -11.103 -5.219 14.144 1.00 94.56 227 TYR A O 1
ATOM 1862 N N . LYS A 1 228 ? -10.062 -6.151 15.913 1.00 95.19 228 LYS A N 1
ATOM 1863 C CA . LYS A 1 228 ? -11.255 -6.424 16.712 1.00 95.19 228 LYS A CA 1
ATOM 1864 C C . LYS A 1 228 ? -10.858 -6.552 18.173 1.00 95.19 228 LYS A C 1
ATOM 1866 O O . LYS A 1 228 ? -10.079 -7.426 18.517 1.00 95.19 228 LYS A O 1
ATOM 1871 N N . ALA A 1 229 ? -11.402 -5.725 19.037 1.00 98.25 229 ALA A N 1
ATOM 1872 C CA . ALA A 1 229 ? -11.267 -5.895 20.477 1.00 98.25 229 ALA A CA 1
ATOM 1873 C C . ALA A 1 229 ? -12.568 -5.456 21.134 1.00 98.25 229 ALA A C 1
ATOM 1875 O O . ALA A 1 229 ? -13.352 -4.722 20.531 1.00 98.25 229 ALA A O 1
ATOM 1876 N N . TRP A 1 230 ? -12.833 -5.910 22.350 1.00 98.56 230 TRP A N 1
ATOM 1877 C CA . TRP A 1 230 ? -14.049 -5.513 23.046 1.00 98.56 230 TRP A CA 1
ATOM 1878 C C . TRP A 1 230 ? -13.921 -5.588 24.559 1.00 98.56 230 TRP A C 1
ATOM 1880 O O . TRP A 1 230 ? -13.145 -6.376 25.104 1.00 98.56 230 TRP A O 1
ATOM 1890 N N . ILE A 1 231 ? -14.736 -4.776 25.227 1.00 98.56 231 ILE A N 1
ATOM 1891 C CA . ILE A 1 231 ? -14.862 -4.709 26.680 1.00 98.56 231 ILE A CA 1
ATOM 1892 C C . ILE A 1 231 ? -16.349 -4.710 26.999 1.00 98.56 231 ILE A C 1
ATOM 1894 O O . ILE A 1 231 ? -17.115 -3.932 26.438 1.00 98.56 231 ILE A O 1
ATOM 1898 N N . CYS A 1 232 ? -16.764 -5.619 27.869 1.00 97.94 232 CYS A N 1
ATOM 1899 C CA . CYS A 1 232 ? -18.153 -5.822 28.229 1.00 97.94 232 CYS A CA 1
ATOM 1900 C C . CYS A 1 232 ? -18.307 -5.772 29.746 1.00 97.94 232 CYS A C 1
ATOM 1902 O O . CYS A 1 232 ? -17.784 -6.631 30.456 1.00 97.94 232 CYS A O 1
ATOM 1904 N N . LEU A 1 233 ? -19.068 -4.800 30.235 1.00 97.56 233 LEU A N 1
ATOM 1905 C CA . LEU A 1 233 ? -19.584 -4.803 31.594 1.00 97.56 233 LEU A CA 1
ATOM 1906 C C . LEU A 1 233 ? -20.869 -5.633 31.611 1.00 97.56 233 LEU A C 1
ATOM 1908 O O . LEU A 1 233 ? -21.812 -5.354 30.873 1.00 97.56 233 LEU A O 1
ATOM 1912 N N . SER A 1 234 ? -20.887 -6.667 32.439 1.00 96.06 234 SER A N 1
ATOM 1913 C CA . SER A 1 234 ? -22.006 -7.584 32.613 1.00 96.06 234 SER A CA 1
ATOM 1914 C C . SER A 1 234 ? -22.551 -7.430 34.023 1.00 96.06 234 SER A C 1
ATOM 1916 O O . SER A 1 234 ? -21.812 -7.599 34.995 1.00 96.06 234 SER A O 1
ATOM 1918 N N . LEU A 1 235 ? -23.845 -7.159 34.121 1.00 95.06 235 LEU A N 1
ATOM 1919 C CA . LEU A 1 235 ? -24.582 -7.059 35.369 1.00 95.06 235 LEU A CA 1
ATOM 1920 C C . LEU A 1 235 ? -25.676 -8.123 35.380 1.00 95.06 235 LEU A C 1
ATOM 1922 O O . LEU A 1 235 ? -26.631 -8.031 34.613 1.00 95.06 235 LEU A O 1
ATOM 1926 N N . LYS A 1 236 ? -25.542 -9.129 36.238 1.00 93.38 236 LYS A N 1
ATOM 1927 C CA . LYS A 1 236 ? -26.539 -10.185 36.392 1.00 93.38 236 LYS A CA 1
ATOM 1928 C C . LYS A 1 236 ? -27.373 -9.941 37.644 1.00 93.38 236 LYS A C 1
ATOM 1930 O O . LYS A 1 236 ? -26.827 -9.888 38.743 1.00 93.38 236 LYS A O 1
ATOM 1935 N N . ASN A 1 237 ? -28.682 -9.826 37.463 1.00 90.00 237 ASN A N 1
ATOM 1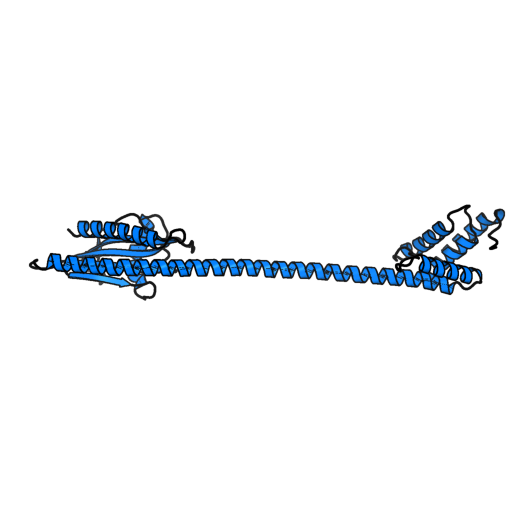936 C CA . ASN A 1 237 ? -29.663 -9.723 38.532 1.00 90.00 237 ASN A CA 1
ATOM 1937 C C . ASN A 1 237 ? -30.701 -10.838 38.360 1.00 90.00 237 ASN A C 1
ATOM 1939 O O . ASN A 1 237 ? -31.458 -10.832 37.389 1.00 90.00 237 ASN A O 1
ATOM 1943 N N . ASP A 1 238 ? -30.692 -11.810 39.272 1.00 87.12 238 ASP A N 1
ATOM 1944 C CA . ASP A 1 238 ? -31.451 -13.059 39.159 1.00 87.12 238 ASP A CA 1
ATOM 1945 C C . ASP A 1 238 ? -31.227 -13.745 37.791 1.00 87.12 238 ASP A C 1
ATOM 1947 O O . ASP A 1 238 ? -30.101 -14.144 37.466 1.00 87.12 238 ASP A O 1
ATOM 1951 N N . ASP A 1 239 ? -32.276 -13.858 36.975 1.00 86.44 239 ASP A N 1
ATOM 1952 C CA . ASP A 1 239 ? -32.235 -14.472 35.644 1.00 86.44 239 ASP A CA 1
ATOM 1953 C C . ASP A 1 239 ? -31.898 -13.479 34.520 1.00 86.44 239 ASP A C 1
ATOM 1955 O O . ASP A 1 239 ? -31.574 -13.891 33.405 1.00 86.44 239 ASP A O 1
ATOM 1959 N N . LEU A 1 240 ? -31.928 -12.173 34.792 1.00 90.81 240 LEU A N 1
ATOM 1960 C CA . LEU A 1 240 ? -31.713 -11.133 33.792 1.00 90.81 240 LEU A CA 1
ATOM 1961 C C . LEU A 1 240 ? -30.262 -10.646 33.821 1.00 90.81 240 LEU A C 1
ATOM 1963 O O . LEU A 1 240 ? -29.746 -10.233 34.859 1.00 90.81 240 LEU A O 1
ATOM 1967 N N . THR A 1 241 ? -29.593 -10.648 32.670 1.00 94.38 241 THR A N 1
ATOM 1968 C CA . THR A 1 241 ? -28.232 -10.107 32.540 1.00 94.38 241 THR A CA 1
ATOM 1969 C C . THR A 1 241 ? -28.222 -8.899 31.615 1.00 94.38 241 THR A C 1
ATOM 1971 O O . THR A 1 241 ? -28.466 -9.035 30.422 1.00 94.38 241 THR A O 1
ATOM 1974 N N . THR A 1 242 ? -27.900 -7.717 32.131 1.00 95.38 242 THR A N 1
ATOM 1975 C CA . THR A 1 242 ? -27.673 -6.519 31.313 1.00 95.38 242 THR A CA 1
ATOM 1976 C C . THR A 1 242 ? -26.206 -6.452 30.908 1.00 95.38 242 THR A C 1
ATOM 1978 O O . THR A 1 242 ? -25.316 -6.610 31.748 1.00 95.38 242 THR A O 1
ATOM 1981 N N . LYS A 1 243 ? -25.937 -6.210 29.625 1.00 96.06 243 LYS A N 1
ATOM 1982 C CA . LYS A 1 243 ? -24.580 -6.102 29.085 1.00 96.06 243 LYS A CA 1
ATOM 1983 C C . LYS A 1 243 ? -24.375 -4.779 28.383 1.00 96.06 243 LYS A C 1
ATOM 1985 O O . LYS A 1 243 ? -25.072 -4.488 27.420 1.00 96.06 243 LYS A O 1
ATOM 1990 N N . LEU A 1 244 ? -23.382 -4.034 28.849 1.00 97.25 244 LEU A N 1
ATOM 1991 C CA . LEU A 1 244 ? -22.835 -2.849 28.206 1.00 97.25 244 LEU A CA 1
ATOM 1992 C C . LEU A 1 244 ? -21.539 -3.247 27.500 1.00 97.25 244 LEU A C 1
ATOM 1994 O O . LEU A 1 244 ? -20.597 -3.690 28.155 1.00 97.25 244 LEU A O 1
ATOM 1998 N N . LEU A 1 245 ? -21.486 -3.088 26.184 1.00 97.81 245 LEU A N 1
ATOM 1999 C CA . LEU A 1 245 ? -20.345 -3.448 25.348 1.00 97.81 245 LEU A CA 1
ATOM 2000 C C . LEU A 1 245 ? -19.789 -2.207 24.665 1.00 97.81 245 LEU A C 1
ATOM 2002 O O . LEU A 1 245 ? -20.540 -1.483 24.013 1.00 97.81 245 LEU A O 1
ATOM 2006 N N . ILE A 1 246 ? -18.471 -2.045 24.721 1.00 98.25 246 ILE A N 1
ATOM 2007 C CA . ILE A 1 246 ? -17.728 -1.267 23.732 1.00 98.25 246 ILE A CA 1
ATOM 2008 C C . ILE A 1 246 ? -16.888 -2.206 22.870 1.00 98.25 246 ILE A C 1
ATOM 2010 O O . ILE A 1 246 ? -16.323 -3.190 23.359 1.00 98.25 246 ILE A O 1
ATOM 2014 N N . SER A 1 247 ? -16.810 -1.913 21.578 1.00 97.94 247 SER A N 1
ATOM 2015 C CA . SER A 1 247 ? -16.044 -2.695 20.610 1.00 97.94 247 SER A CA 1
ATOM 2016 C C . SER A 1 247 ? -15.206 -1.797 19.722 1.00 97.94 247 SER A C 1
ATOM 2018 O O . SER A 1 247 ? -15.687 -0.758 19.286 1.00 97.94 247 SER A O 1
ATOM 2020 N N . PHE A 1 248 ? -13.995 -2.245 19.419 1.00 98.25 248 PHE A N 1
ATOM 2021 C CA . PHE A 1 248 ? -13.009 -1.577 18.584 1.00 98.25 248 PHE A CA 1
ATOM 2022 C C . PHE A 1 248 ? -12.834 -2.369 17.293 1.00 98.25 248 PHE A C 1
ATOM 2024 O O . PHE A 1 248 ? -12.547 -3.565 17.361 1.00 98.25 248 PHE A O 1
ATOM 2031 N N . HIS A 1 249 ? -12.956 -1.733 16.131 1.00 96.69 249 HIS A N 1
ATOM 2032 C CA . HIS A 1 249 ? -12.798 -2.400 14.833 1.00 96.69 249 HIS A CA 1
ATOM 2033 C C . HIS A 1 249 ? -12.482 -1.418 13.709 1.00 96.69 249 HIS A C 1
ATOM 2035 O O . HIS A 1 249 ? -12.692 -0.217 13.838 1.00 96.69 249 HIS A O 1
ATOM 2041 N N . MET A 1 250 ? -11.985 -1.925 12.582 1.00 95.06 250 MET A N 1
ATOM 2042 C CA . MET A 1 250 ? -11.663 -1.086 11.425 1.00 95.06 250 MET A CA 1
ATOM 2043 C C . MET A 1 250 ? -12.937 -0.651 10.682 1.00 95.06 250 MET A C 1
ATOM 2045 O O . MET A 1 250 ? -13.872 -1.443 10.509 1.00 95.06 250 MET A O 1
ATOM 2049 N N . LEU A 1 251 ? -12.953 0.599 10.212 1.00 94.25 251 LEU A N 1
ATOM 2050 C CA . LEU A 1 251 ? -14.001 1.144 9.352 1.00 94.25 251 LEU A CA 1
ATOM 2051 C C . LEU A 1 251 ? -13.807 0.702 7.895 1.00 94.25 251 LEU A C 1
ATOM 2053 O O . LEU A 1 251 ? -12.765 0.957 7.294 1.00 94.25 251 LEU A O 1
ATOM 2057 N N . GLY A 1 252 ? -14.854 0.150 7.284 1.00 89.69 252 GLY A N 1
ATOM 2058 C CA . GLY A 1 252 ? -14.898 -0.111 5.846 1.00 89.69 252 GLY A CA 1
ATOM 2059 C C . GLY A 1 252 ? -14.237 -1.424 5.423 1.00 89.69 252 GLY A C 1
ATOM 2060 O O . GLY A 1 252 ? -13.552 -2.092 6.191 1.00 89.69 252 GLY A O 1
ATOM 2061 N N . GLN A 1 253 ? -14.482 -1.833 4.177 1.00 82.38 253 GLN A N 1
ATOM 2062 C CA . GLN A 1 253 ? -13.907 -3.069 3.628 1.00 82.38 253 GLN A CA 1
ATOM 2063 C C . GLN A 1 253 ? -12.404 -2.932 3.355 1.00 82.38 253 GLN A C 1
ATOM 2065 O O . GLN A 1 253 ? -11.651 -3.888 3.517 1.00 82.38 253 GLN A O 1
ATOM 2070 N N . GLU A 1 254 ? -11.973 -1.733 2.975 1.00 80.56 254 GLU A N 1
ATOM 2071 C CA . GLU A 1 254 ? -10.580 -1.399 2.697 1.00 80.56 254 GLU A CA 1
ATOM 2072 C C . GLU A 1 254 ? -9.906 -0.809 3.937 1.00 80.56 254 GLU A C 1
ATOM 2074 O O . GLU A 1 254 ? -10.536 -0.105 4.726 1.00 80.56 254 GLU A O 1
ATOM 2079 N N . VAL A 1 255 ? -8.602 -1.042 4.083 1.00 79.44 255 VAL A N 1
ATOM 2080 C CA . VAL A 1 255 ? -7.788 -0.420 5.134 1.00 79.44 255 VAL A CA 1
ATOM 2081 C C . VAL A 1 255 ? -7.614 1.065 4.803 1.00 79.44 255 VAL A C 1
ATOM 2083 O O . VAL A 1 255 ? -6.699 1.442 4.079 1.00 79.44 255 VAL A O 1
ATOM 2086 N N . ARG A 1 256 ? -8.521 1.909 5.309 1.00 73.31 256 ARG A N 1
ATOM 2087 C CA . ARG A 1 256 ? -8.518 3.371 5.086 1.00 73.31 256 ARG A CA 1
ATOM 2088 C C . ARG A 1 256 ? -7.968 4.184 6.261 1.00 73.31 256 ARG A C 1
ATOM 2090 O O . ARG A 1 256 ? -8.097 5.402 6.272 1.00 73.31 256 ARG A O 1
ATOM 2097 N N . GLY A 1 257 ? -7.360 3.518 7.243 1.00 83.31 257 GLY A N 1
ATOM 2098 C CA . GLY A 1 257 ? -6.674 4.186 8.352 1.00 83.31 257 GLY A CA 1
ATOM 2099 C C . GLY A 1 257 ? -7.598 4.795 9.414 1.00 83.31 257 GLY A C 1
ATOM 2100 O O . GLY A 1 257 ? -7.179 5.712 10.114 1.00 83.31 257 GLY A O 1
ATOM 2101 N N . VAL A 1 258 ? -8.832 4.294 9.552 1.00 92.06 258 VAL A N 1
ATOM 2102 C CA . VAL A 1 258 ? -9.785 4.741 10.581 1.00 92.06 258 VAL A CA 1
ATOM 2103 C C . VAL A 1 258 ? -10.285 3.542 11.381 1.00 92.06 258 VAL A C 1
ATOM 2105 O O . VAL A 1 258 ? -10.875 2.618 10.817 1.00 92.06 258 VAL A O 1
ATOM 2108 N N . MET A 1 259 ? -10.071 3.564 12.696 1.00 95.50 259 MET A N 1
ATOM 2109 C CA . MET A 1 259 ? -10.702 2.615 13.618 1.00 95.50 259 MET A CA 1
ATOM 2110 C C . MET A 1 259 ? -11.919 3.265 14.268 1.00 95.50 259 MET A C 1
ATOM 2112 O O . MET A 1 259 ? -11.979 4.480 14.444 1.00 95.50 259 MET A O 1
ATOM 2116 N N . ILE A 1 260 ? -12.885 2.438 14.630 1.00 96.44 260 ILE A N 1
ATOM 2117 C CA . ILE A 1 260 ? -14.129 2.835 15.271 1.00 96.44 260 ILE A CA 1
ATOM 2118 C C . ILE A 1 260 ? -14.218 2.163 16.627 1.00 96.44 260 ILE A C 1
ATOM 2120 O O . ILE A 1 260 ? -13.954 0.965 16.741 1.00 96.44 260 ILE A O 1
ATOM 2124 N N . VAL A 1 261 ? -14.667 2.922 17.623 1.00 97.81 261 VAL A N 1
ATOM 2125 C CA . VAL A 1 261 ? -15.248 2.390 18.850 1.00 97.81 261 VAL A CA 1
ATOM 2126 C C . VAL A 1 261 ? -16.757 2.583 18.793 1.00 97.81 261 VAL A C 1
ATOM 2128 O O . VAL A 1 261 ? -17.246 3.691 18.574 1.00 97.81 261 VAL A O 1
ATOM 2131 N N . SER A 1 262 ? -17.518 1.509 18.969 1.00 97.06 262 SER A N 1
ATOM 2132 C CA . SER A 1 262 ? -18.979 1.574 19.078 1.00 97.06 262 SER A CA 1
ATOM 2133 C C . SER A 1 262 ? -19.441 1.023 20.412 1.00 97.06 262 SER A C 1
ATOM 2135 O O . SER A 1 262 ? -18.863 0.054 20.903 1.00 97.06 262 SER A O 1
ATOM 2137 N N . ALA A 1 263 ? -20.502 1.608 20.961 1.00 97.44 263 ALA A N 1
ATOM 2138 C CA . ALA A 1 263 ? -21.081 1.205 22.231 1.00 97.44 263 ALA A CA 1
ATOM 2139 C C . ALA A 1 263 ? -22.527 0.740 22.059 1.00 97.44 263 ALA A C 1
ATOM 2141 O O . ALA A 1 263 ? -23.328 1.396 21.388 1.00 97.44 263 ALA A O 1
ATOM 2142 N N . CYS A 1 264 ? -22.876 -0.367 22.705 1.00 96.75 264 CYS A N 1
ATOM 2143 C CA . CYS A 1 264 ? -24.244 -0.863 22.737 1.00 96.75 264 CYS A CA 1
ATOM 2144 C C . CYS A 1 264 ? -24.585 -1.510 24.071 1.00 96.75 264 CYS A C 1
ATOM 2146 O O . CYS A 1 264 ? -23.705 -1.914 24.836 1.00 96.75 264 CYS A O 1
ATOM 2148 N N . ILE A 1 265 ? -25.881 -1.611 24.332 1.00 97.00 265 ILE A N 1
ATOM 2149 C CA . ILE A 1 265 ? -26.430 -2.238 25.523 1.00 97.00 265 ILE A CA 1
ATOM 2150 C C . ILE A 1 265 ? -27.565 -3.182 25.150 1.00 97.00 265 ILE A C 1
ATOM 2152 O O . ILE A 1 265 ? -28.310 -2.925 24.205 1.00 97.00 265 ILE A O 1
ATOM 2156 N N . TRP A 1 266 ? -27.688 -4.291 25.870 1.00 95.81 266 TRP A N 1
ATOM 2157 C CA . TRP A 1 266 ? -28.807 -5.221 25.723 1.00 95.81 266 TRP A CA 1
ATOM 2158 C C . TRP A 1 266 ? -29.052 -5.994 27.014 1.00 95.81 266 TRP A C 1
ATOM 2160 O O . TRP A 1 266 ? -28.255 -5.939 27.957 1.00 95.81 266 TRP A O 1
ATOM 2170 N N . ARG A 1 267 ? -30.156 -6.741 27.038 1.00 94.69 267 ARG A N 1
ATOM 2171 C CA . ARG A 1 267 ? -30.479 -7.693 28.101 1.00 94.69 267 ARG A CA 1
ATOM 2172 C C . ARG A 1 267 ? -30.456 -9.117 27.566 1.00 94.69 267 ARG A C 1
ATOM 2174 O O . ARG A 1 267 ? -30.811 -9.374 26.420 1.00 94.69 267 ARG A O 1
ATOM 2181 N N . GLU A 1 268 ? -30.016 -10.035 28.405 1.00 93.88 268 GLU A N 1
ATOM 2182 C CA . GLU A 1 268 ? -30.014 -11.470 28.175 1.00 93.88 268 GLU A CA 1
ATOM 2183 C C . GLU A 1 268 ? -30.935 -12.135 29.191 1.00 93.88 268 GLU A C 1
ATOM 2185 O O . GLU A 1 268 ? -30.791 -11.914 30.395 1.00 93.88 268 GLU A O 1
ATOM 2190 N N . SER A 1 269 ? -31.860 -12.952 28.695 1.00 90.81 269 SER A N 1
ATOM 2191 C CA . SER A 1 269 ? -32.723 -13.817 29.499 1.00 90.81 269 SER A CA 1
ATOM 2192 C C . SER A 1 269 ? -32.441 -15.295 29.180 1.00 90.81 269 SER A C 1
ATOM 2194 O O . SER A 1 269 ? -31.921 -15.613 28.097 1.00 90.81 269 SER A O 1
ATOM 2196 N N . PRO A 1 270 ? -32.731 -16.230 30.104 1.00 86.62 270 PRO A N 1
ATOM 2197 C CA . PRO A 1 270 ? -32.571 -17.653 29.845 1.00 86.62 270 PRO A CA 1
ATOM 2198 C C . PRO A 1 270 ? -33.471 -18.074 28.682 1.00 86.62 270 PRO A C 1
ATOM 2200 O O . PRO A 1 270 ? -34.618 -17.644 28.577 1.00 86.62 270 PRO A O 1
ATOM 2203 N N . SER A 1 271 ? -32.954 -18.924 27.799 1.00 81.44 271 SER A N 1
ATOM 2204 C CA . SER A 1 271 ? -33.745 -19.501 26.714 1.00 81.44 271 SER A CA 1
ATOM 2205 C C . SER A 1 271 ? -34.226 -20.891 27.114 1.00 81.44 271 SER A C 1
ATOM 2207 O O . SER A 1 271 ? -33.414 -21.742 27.466 1.00 81.44 271 SER A O 1
ATOM 2209 N N . GLU A 1 272 ? -35.532 -21.150 27.026 1.00 76.88 272 GLU A N 1
ATOM 2210 C CA . GLU A 1 272 ? -36.101 -22.480 27.310 1.00 76.88 272 GLU A CA 1
ATOM 2211 C C . GLU A 1 272 ? -35.659 -23.542 26.284 1.00 76.88 272 GLU A C 1
ATOM 2213 O O . GLU A 1 272 ? -35.605 -24.727 26.596 1.00 76.88 272 GLU A O 1
ATOM 2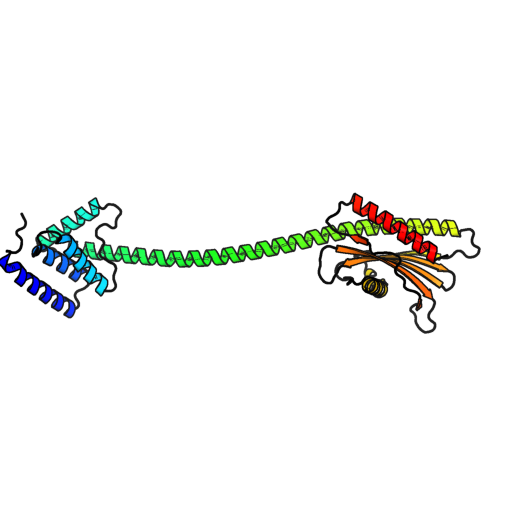218 N N . ASN A 1 273 ? -35.304 -23.116 25.063 1.00 78.44 273 ASN A N 1
ATOM 2219 C CA . ASN A 1 273 ? -35.076 -23.996 23.909 1.00 78.44 273 ASN A CA 1
ATOM 2220 C C . ASN A 1 273 ? -33.634 -23.970 23.373 1.00 78.44 273 ASN A C 1
ATOM 2222 O O . ASN A 1 273 ? -33.353 -24.564 22.331 1.00 78.44 273 ASN A O 1
ATOM 2226 N N . SER A 1 274 ? -32.719 -23.248 24.024 1.00 78.81 274 SER A N 1
ATOM 2227 C CA . SER A 1 274 ? -31.339 -23.081 23.557 1.00 78.81 274 SER A CA 1
ATOM 2228 C C . SER A 1 274 ? -30.368 -22.976 24.725 1.00 78.81 274 SER A C 1
ATOM 2230 O O . SER A 1 274 ? -30.691 -22.429 25.772 1.00 78.81 274 SER A O 1
ATOM 2232 N N . THR A 1 275 ? -29.139 -23.444 24.516 1.00 76.69 275 THR A N 1
ATOM 2233 C CA . THR A 1 275 ? -28.023 -23.210 25.443 1.00 76.69 275 THR A CA 1
ATOM 2234 C C . THR A 1 275 ? -27.506 -21.769 25.393 1.00 76.69 275 THR A C 1
ATOM 2236 O O . THR A 1 275 ? -26.743 -21.366 26.269 1.00 76.69 275 THR A O 1
ATOM 2239 N N . LEU A 1 276 ? -27.907 -20.988 24.383 1.00 80.88 276 LEU A N 1
ATOM 2240 C CA . LEU A 1 276 ? -27.577 -19.570 24.254 1.00 80.88 276 LEU A CA 1
ATOM 2241 C C . LEU A 1 276 ? -28.697 -18.694 24.838 1.00 80.88 276 LEU A C 1
ATOM 2243 O O . LEU A 1 276 ? -29.874 -18.969 24.575 1.00 80.88 276 LEU A O 1
ATOM 2247 N N . PRO A 1 277 ? -28.355 -17.623 25.578 1.00 84.94 277 PRO A N 1
ATOM 2248 C CA . PRO A 1 277 ? -29.342 -16.698 26.120 1.00 84.94 277 PRO A CA 1
ATOM 2249 C C . PRO A 1 277 ? -30.076 -15.955 24.999 1.00 84.94 277 PRO A C 1
ATOM 2251 O O . PRO A 1 277 ? -29.529 -15.711 23.918 1.00 84.94 277 PRO A O 1
ATOM 2254 N N . ARG A 1 278 ? -31.324 -15.569 25.262 1.00 87.81 278 ARG A N 1
ATOM 2255 C CA . ARG A 1 278 ? -32.105 -14.731 24.353 1.00 87.81 278 ARG A CA 1
ATOM 2256 C C . ARG A 1 278 ? -31.651 -13.279 24.499 1.00 87.81 278 ARG A C 1
ATOM 2258 O O . ARG A 1 278 ? -31.659 -12.748 25.601 1.00 87.81 278 ARG A O 1
ATOM 2265 N N . ILE A 1 279 ? -31.282 -12.642 23.387 1.00 90.81 279 ILE A N 1
ATOM 2266 C CA . ILE A 1 279 ? -30.924 -11.217 23.343 1.00 90.81 279 ILE A CA 1
ATOM 2267 C C . ILE A 1 279 ? -32.198 -10.379 23.206 1.00 90.81 279 ILE A C 1
ATOM 2269 O O . ILE A 1 279 ? -32.995 -10.592 22.290 1.00 90.81 279 ILE A O 1
ATOM 2273 N N . GLU A 1 280 ? -32.358 -9.398 24.087 1.00 90.56 280 GLU A N 1
ATOM 2274 C CA . GLU A 1 280 ? -33.484 -8.472 24.139 1.00 90.56 280 GLU A CA 1
ATOM 2275 C C . GLU A 1 280 ? -32.982 -7.023 24.093 1.00 90.56 280 GLU A C 1
ATOM 2277 O O . GLU A 1 280 ? -32.032 -6.659 24.787 1.00 90.56 280 GLU A O 1
ATOM 2282 N N . ASN A 1 281 ? -33.644 -6.182 23.290 1.00 89.12 281 ASN A N 1
ATOM 2283 C CA . ASN A 1 281 ? -33.423 -4.731 23.228 1.00 89.12 281 ASN A CA 1
ATOM 2284 C C . ASN A 1 281 ? -31.965 -4.304 22.971 1.00 89.12 281 ASN A C 1
ATOM 2286 O O . ASN A 1 281 ? -31.453 -3.411 23.647 1.00 89.12 281 ASN A O 1
ATOM 2290 N N . LEU A 1 282 ? -31.296 -4.916 21.986 1.00 94.31 282 LEU A N 1
ATOM 2291 C CA . LEU A 1 282 ? -29.974 -4.467 21.542 1.00 94.31 282 LEU A CA 1
ATOM 2292 C C . LEU A 1 282 ? -30.049 -3.033 21.000 1.00 94.31 282 LEU A C 1
ATOM 2294 O O . LEU A 1 282 ? -30.622 -2.798 19.938 1.00 94.31 282 LEU A O 1
ATOM 2298 N N . THR A 1 283 ? -29.469 -2.096 21.746 1.00 93.56 283 THR A N 1
ATOM 2299 C CA . THR A 1 283 ? -29.626 -0.654 21.539 1.00 93.56 283 THR A CA 1
ATOM 2300 C C . THR A 1 283 ? -28.253 0.027 21.477 1.00 93.56 283 THR A C 1
ATOM 2302 O O . THR A 1 283 ? -27.413 -0.237 22.342 1.00 93.56 283 THR A O 1
ATOM 2305 N N . PRO A 1 284 ? -27.992 0.903 20.493 1.00 93.69 284 PRO A N 1
ATOM 2306 C CA . PRO A 1 284 ? -26.794 1.742 20.479 1.00 93.69 284 PRO A CA 1
ATOM 2307 C C . PRO A 1 284 ? -26.880 2.811 21.575 1.00 93.69 284 PRO A C 1
ATOM 2309 O O . PRO A 1 284 ? -27.954 3.356 21.821 1.00 93.69 284 PRO A O 1
ATOM 2312 N N . LEU A 1 285 ? -25.760 3.125 22.232 1.00 87.88 285 LEU A N 1
ATOM 2313 C CA . LEU A 1 285 ? -25.762 4.093 23.338 1.00 87.88 285 LEU A CA 1
ATOM 2314 C C . LEU A 1 285 ? -25.395 5.521 22.931 1.00 87.88 285 LEU A C 1
ATOM 2316 O O . LEU A 1 285 ? -25.933 6.454 23.505 1.00 87.88 285 LEU A O 1
ATOM 2320 N N . SER A 1 286 ? -24.530 5.722 21.940 1.00 85.38 286 SER A N 1
ATOM 2321 C CA . SER A 1 286 ? -24.194 7.060 21.437 1.00 85.38 286 SER A CA 1
ATOM 2322 C C . SER A 1 286 ? -23.666 6.965 20.005 1.00 85.38 286 SER A C 1
ATOM 2324 O O . SER A 1 286 ? -23.665 5.895 19.388 1.00 85.38 286 SER A O 1
ATOM 2326 N N . SER A 1 287 ? -23.222 8.097 19.465 1.00 86.94 287 SER A N 1
ATOM 2327 C CA . SER A 1 287 ? -22.403 8.129 18.257 1.00 86.94 287 SER A CA 1
ATOM 2328 C C . SER A 1 287 ? -21.122 7.306 18.433 1.00 86.94 287 SER A C 1
ATOM 2330 O O . SER A 1 287 ? -20.615 7.117 19.541 1.00 86.94 287 SER A O 1
ATOM 2332 N N . THR A 1 288 ? -20.607 6.784 17.325 1.00 94.81 288 THR A N 1
ATOM 2333 C CA . THR A 1 288 ? -19.336 6.063 17.310 1.00 94.81 288 THR A CA 1
ATOM 2334 C C . THR A 1 288 ? -18.164 6.999 17.561 1.00 94.81 288 THR A C 1
ATOM 2336 O O . THR A 1 288 ? -18.168 8.143 17.113 1.00 94.81 288 THR A O 1
ATOM 2339 N N . PHE A 1 289 ? -17.124 6.485 18.204 1.00 96.75 289 PHE A N 1
ATOM 2340 C CA . PHE A 1 289 ? -15.866 7.190 18.375 1.00 96.75 289 PHE A CA 1
ATOM 2341 C C . PHE A 1 289 ? -14.893 6.819 17.259 1.00 96.75 289 PHE A C 1
ATOM 2343 O O . PHE A 1 289 ? -14.595 5.644 17.058 1.00 96.75 289 PHE A O 1
ATOM 2350 N N . GLU A 1 290 ? -14.371 7.810 16.548 1.00 95.50 290 GLU A N 1
ATOM 2351 C CA . GLU A 1 290 ? -13.375 7.591 15.498 1.00 95.50 290 GLU A CA 1
ATOM 2352 C C . GLU A 1 290 ? -11.960 7.737 16.056 1.00 95.50 290 GLU A C 1
ATOM 2354 O O . GLU A 1 290 ? -11.694 8.645 16.841 1.00 95.50 290 GLU A O 1
ATOM 2359 N N . ILE A 1 291 ? -11.056 6.859 15.631 1.00 95.31 291 ILE A N 1
ATOM 2360 C CA . ILE A 1 291 ? -9.623 6.920 15.913 1.00 95.31 291 ILE A CA 1
ATOM 2361 C C . ILE A 1 291 ? -8.926 7.072 14.566 1.00 95.31 291 ILE A C 1
ATOM 2363 O O . ILE A 1 291 ? -9.030 6.195 13.700 1.00 95.31 291 ILE A O 1
ATOM 2367 N N . THR A 1 292 ? -8.214 8.180 14.392 1.00 92.38 292 THR A N 1
ATOM 2368 C CA . THR A 1 292 ? -7.500 8.490 13.145 1.00 92.38 292 THR A CA 1
ATOM 2369 C C . THR A 1 292 ? -6.011 8.684 13.415 1.00 92.38 292 THR A C 1
ATOM 2371 O O . THR A 1 292 ? -5.567 8.558 14.550 1.00 92.38 292 THR A O 1
ATOM 2374 N N . LEU A 1 293 ? -5.205 8.968 12.389 1.00 88.31 293 LEU A N 1
ATOM 2375 C CA . LEU A 1 293 ? -3.794 9.356 12.549 1.00 88.31 293 LEU A CA 1
ATOM 2376 C C . LEU A 1 293 ? -3.575 10.879 12.520 1.00 88.31 293 LEU A C 1
ATOM 2378 O O . LEU A 1 293 ? -2.456 11.333 12.730 1.00 88.31 293 LEU A O 1
ATOM 2382 N N . ASN A 1 294 ? -4.627 11.666 12.277 1.00 87.12 294 ASN A N 1
ATOM 2383 C CA . ASN A 1 294 ? -4.526 13.110 12.027 1.00 87.12 294 ASN A CA 1
ATOM 2384 C C . ASN A 1 294 ? -4.656 13.974 13.293 1.00 87.12 294 ASN A C 1
ATOM 2386 O O . ASN A 1 294 ? -4.688 15.198 13.202 1.00 87.12 294 ASN A O 1
ATOM 2390 N N . GLU A 1 295 ? -4.756 13.346 14.457 1.00 89.50 295 GLU A N 1
ATOM 2391 C CA . GLU A 1 295 ? -4.897 13.989 15.765 1.00 89.50 295 GLU A CA 1
ATOM 2392 C C . GLU A 1 295 ? -3.756 13.550 16.687 1.00 89.50 295 GLU A C 1
ATOM 2394 O O . GLU A 1 295 ? -3.291 12.409 16.584 1.00 89.50 295 GLU A O 1
ATOM 2399 N N . ASP A 1 296 ? -3.311 14.427 17.587 1.00 92.50 296 ASP A N 1
ATOM 2400 C CA . ASP A 1 296 ? -2.305 14.100 18.599 1.00 92.50 296 ASP A CA 1
ATOM 2401 C C . ASP A 1 296 ? -2.850 13.122 19.657 1.00 92.50 296 ASP A C 1
ATOM 2403 O O . ASP A 1 296 ? -4.061 12.953 19.812 1.00 92.50 296 ASP A O 1
ATOM 2407 N N . ASP A 1 297 ? -1.950 12.418 20.347 1.00 91.19 297 ASP A N 1
ATOM 2408 C CA . ASP A 1 297 ? -2.326 11.366 21.300 1.00 91.19 297 ASP A CA 1
ATOM 2409 C C . ASP A 1 297 ? -3.036 11.900 22.546 1.00 91.19 297 ASP A C 1
ATOM 2411 O O . ASP A 1 297 ? -3.995 11.275 22.997 1.00 91.19 297 ASP A O 1
ATOM 2415 N N . ASP A 1 298 ? -2.638 13.062 23.062 1.00 92.06 298 ASP A N 1
ATOM 2416 C CA . ASP A 1 298 ? -3.246 13.639 24.264 1.00 92.06 298 ASP A CA 1
ATOM 2417 C C . ASP A 1 298 ? -4.693 14.077 23.991 1.00 92.06 298 ASP A C 1
ATOM 2419 O O . ASP A 1 298 ? -5.604 13.779 24.771 1.00 92.06 298 ASP A O 1
ATOM 2423 N N . SER A 1 299 ? -4.933 14.725 22.846 1.00 93.94 299 SER A N 1
ATOM 2424 C CA . SER A 1 299 ? -6.274 15.111 22.401 1.00 93.94 299 SER A CA 1
ATOM 2425 C C . SER A 1 299 ? -7.169 13.895 22.153 1.00 93.94 299 SER A C 1
ATOM 2427 O O . SER A 1 299 ? -8.321 13.874 22.604 1.00 93.94 299 SER A O 1
ATOM 2429 N N . LEU A 1 300 ? -6.634 12.856 21.497 1.00 95.25 300 LEU A N 1
ATOM 2430 C CA . LEU A 1 300 ? -7.346 11.598 21.267 1.00 95.25 300 LEU A CA 1
ATOM 2431 C C . LEU A 1 300 ? -7.786 10.958 22.586 1.00 95.25 300 LEU A C 1
ATOM 2433 O O . LEU A 1 300 ? -8.954 10.590 22.725 1.00 95.25 300 LEU A O 1
ATOM 2437 N N . ILE A 1 301 ? -6.861 10.826 23.542 1.00 94.94 301 ILE A N 1
ATOM 2438 C CA . ILE A 1 301 ? -7.129 10.221 24.850 1.00 94.94 301 ILE A CA 1
ATOM 2439 C C . ILE A 1 301 ? -8.195 11.029 25.587 1.00 94.94 301 ILE A C 1
ATOM 2441 O O . ILE A 1 301 ? -9.193 10.457 26.017 1.00 94.94 301 ILE A O 1
ATOM 2445 N N . HIS A 1 302 ? -8.057 12.354 25.648 1.00 94.94 302 HIS A N 1
ATOM 2446 C CA . HIS A 1 302 ? -9.025 13.200 26.342 1.00 94.94 302 HIS A CA 1
ATOM 2447 C C . HIS A 1 302 ? -10.435 13.112 25.730 1.00 94.94 302 HIS A C 1
ATOM 2449 O O . HIS A 1 302 ? -11.436 13.003 26.443 1.00 94.94 302 HIS A O 1
ATOM 2455 N N . ARG A 1 303 ? -10.541 13.119 24.393 1.00 96.81 303 ARG A N 1
ATOM 2456 C CA . ARG A 1 303 ? -11.825 12.945 23.694 1.00 96.81 303 ARG A CA 1
ATOM 2457 C C . ARG A 1 303 ? -12.418 11.566 23.978 1.00 96.81 303 ARG A C 1
ATOM 2459 O O . ARG A 1 303 ? -13.629 11.457 24.172 1.00 96.81 303 ARG A O 1
ATOM 2466 N N . TYR A 1 304 ? -11.577 10.531 23.987 1.00 97.62 304 TYR A N 1
ATOM 2467 C CA . TYR A 1 304 ? -11.986 9.157 24.263 1.00 97.62 304 TYR A CA 1
ATOM 2468 C C . TYR A 1 304 ? -12.507 8.994 25.687 1.00 97.62 304 TYR A C 1
ATOM 2470 O O . TYR A 1 304 ? -13.570 8.412 25.867 1.00 97.62 304 TYR A O 1
ATOM 2478 N N . GLU A 1 305 ? -11.815 9.549 26.680 1.00 96.44 305 GLU A N 1
ATOM 2479 C CA . GLU A 1 305 ? -12.250 9.533 28.079 1.00 96.44 305 GLU A CA 1
ATOM 2480 C C . GLU A 1 305 ? -13.615 10.207 28.242 1.00 96.44 305 GLU A C 1
ATOM 2482 O O . GLU A 1 305 ? -14.525 9.606 28.808 1.00 96.44 305 GLU A O 1
ATOM 2487 N N . ASN A 1 306 ? -13.807 11.396 27.662 1.00 96.38 306 ASN A N 1
ATOM 2488 C CA . ASN A 1 306 ? -15.096 12.095 27.711 1.00 96.38 306 ASN A CA 1
ATOM 2489 C C . ASN A 1 306 ? -16.229 11.280 27.064 1.00 96.38 306 ASN A C 1
ATOM 2491 O O . ASN A 1 306 ? -17.316 11.167 27.632 1.00 96.38 306 ASN A O 1
ATOM 2495 N N . TRP A 1 307 ? -15.973 10.688 25.893 1.00 97.88 307 TRP A N 1
ATOM 2496 C CA . TRP A 1 307 ? -16.937 9.808 25.228 1.00 97.88 307 TRP A CA 1
ATOM 2497 C C . TRP A 1 307 ? -17.242 8.567 26.077 1.00 97.88 307 TRP A C 1
ATOM 2499 O O . TRP A 1 307 ? -18.396 8.171 26.218 1.00 97.88 307 TRP A O 1
ATOM 2509 N N . LEU A 1 308 ? -16.222 7.969 26.691 1.00 97.31 308 LEU A N 1
ATOM 2510 C CA . LEU A 1 308 ? -16.363 6.783 27.525 1.00 97.31 308 LEU A CA 1
ATOM 2511 C C . LEU A 1 308 ? -17.195 7.057 28.785 1.00 97.31 308 LEU A C 1
ATOM 2513 O O . LEU A 1 308 ? -18.015 6.218 29.161 1.00 97.31 308 LEU A O 1
ATOM 2517 N N . GLU A 1 309 ? -17.021 8.223 29.412 1.00 96.19 309 GLU A N 1
ATOM 2518 C CA . GLU A 1 309 ? -17.859 8.653 30.536 1.00 96.19 309 GLU A CA 1
ATOM 2519 C C . GLU A 1 309 ? -19.329 8.780 30.129 1.00 96.19 309 GLU A C 1
ATOM 2521 O O . GLU A 1 309 ? -20.204 8.283 30.839 1.00 96.19 309 GLU A O 1
ATOM 2526 N N . GLU A 1 310 ? -19.617 9.372 28.965 1.00 96.19 310 GLU A N 1
ATOM 2527 C CA . GLU A 1 310 ? -20.982 9.452 28.430 1.00 96.19 310 GLU A CA 1
ATOM 2528 C C . GLU A 1 310 ? -21.593 8.050 28.269 1.00 96.19 310 GLU A C 1
ATOM 2530 O O . GLU A 1 310 ? -22.707 7.794 28.737 1.00 96.19 310 GLU A O 1
ATOM 2535 N N . ILE A 1 311 ? -20.839 7.110 27.688 1.00 96.56 311 ILE A N 1
ATOM 2536 C CA . ILE A 1 311 ? -21.273 5.716 27.525 1.00 96.56 311 ILE A CA 1
ATOM 2537 C C . ILE A 1 311 ? -21.557 5.044 28.870 1.00 96.56 311 ILE A C 1
ATOM 2539 O O . ILE A 1 311 ? -22.565 4.343 29.003 1.00 96.56 311 ILE A O 1
ATOM 2543 N N . LEU A 1 312 ? -20.699 5.243 29.872 1.00 94.94 312 LEU A N 1
ATOM 2544 C CA . LEU A 1 312 ? -20.893 4.661 31.200 1.00 94.94 312 LEU A CA 1
ATOM 2545 C C . LEU A 1 312 ? -22.124 5.245 31.896 1.00 94.94 312 LEU A C 1
ATOM 2547 O O . LEU A 1 312 ? -22.912 4.482 32.454 1.00 94.94 312 LEU A O 1
ATOM 2551 N N . VAL A 1 313 ? -22.339 6.561 31.818 1.00 93.56 313 VAL A N 1
ATOM 2552 C CA . VAL A 1 313 ? -23.528 7.219 32.383 1.00 93.56 313 VAL A CA 1
ATOM 2553 C C . VAL A 1 313 ? -24.806 6.692 31.730 1.00 93.56 313 VAL A C 1
ATOM 2555 O O . VAL A 1 313 ? -25.749 6.317 32.431 1.00 93.56 313 VAL A O 1
ATOM 2558 N N . LEU A 1 314 ? -24.840 6.604 30.398 1.00 92.62 314 LEU A N 1
ATOM 2559 C CA . LEU A 1 314 ? -25.994 6.065 29.675 1.00 92.62 314 LEU A CA 1
ATOM 2560 C C . LEU A 1 314 ? -26.228 4.584 29.998 1.00 92.62 314 LEU A C 1
ATOM 2562 O O . LEU A 1 314 ? -27.369 4.168 30.199 1.00 92.62 314 LEU A O 1
ATOM 2566 N N . GLY A 1 315 ? -25.153 3.800 30.114 1.00 89.44 315 GLY A N 1
ATOM 2567 C CA . GLY A 1 315 ? -25.219 2.394 30.500 1.00 89.44 315 GLY A CA 1
ATOM 2568 C C . GLY A 1 315 ? -25.763 2.183 31.916 1.00 89.44 315 GLY A C 1
ATOM 2569 O O . GLY A 1 315 ? -26.611 1.315 32.119 1.00 89.44 315 GLY A O 1
ATOM 2570 N N . VAL A 1 316 ? -25.333 2.997 32.885 1.00 86.06 316 VAL A N 1
ATOM 2571 C CA . VAL A 1 316 ? -25.852 2.978 34.266 1.00 86.06 316 VAL A CA 1
ATOM 2572 C C . VAL A 1 316 ? -27.335 3.346 34.293 1.00 86.06 316 VAL A C 1
ATOM 2574 O O . VAL A 1 316 ? -28.122 2.647 34.924 1.00 86.06 316 VAL A O 1
ATOM 2577 N N . ASN A 1 317 ? -27.739 4.393 33.571 1.00 85.88 317 ASN A N 1
ATOM 2578 C CA . ASN A 1 317 ? -29.137 4.830 33.526 1.00 85.88 317 ASN A CA 1
ATOM 2579 C C . ASN A 1 317 ? -30.076 3.797 32.888 1.00 85.88 317 ASN A C 1
ATOM 2581 O O . ASN A 1 317 ? -31.264 3.799 33.181 1.00 85.88 317 ASN A O 1
ATOM 2585 N N . TYR A 1 318 ? -29.561 2.919 32.025 1.00 84.12 318 TYR A N 1
ATOM 2586 C CA . TYR A 1 318 ? -30.328 1.815 31.440 1.00 84.12 318 TYR A CA 1
ATOM 2587 C C . TYR A 1 318 ? -30.497 0.616 32.396 1.00 84.12 318 TYR A C 1
ATOM 2589 O O . TYR A 1 318 ? -31.395 -0.218 32.223 1.00 84.12 318 TYR A O 1
ATOM 2597 N N . ILE A 1 319 ? -29.578 0.484 33.358 1.00 72.44 319 ILE A N 1
ATOM 2598 C CA . ILE A 1 319 ? -29.559 -0.592 34.355 1.00 72.44 319 ILE A CA 1
ATOM 2599 C C . ILE A 1 319 ? -30.585 -0.346 35.473 1.00 72.44 319 ILE A C 1
ATOM 2601 O O . ILE A 1 319 ? -31.128 -1.321 35.994 1.00 72.44 319 ILE A O 1
ATOM 2605 N N . ILE A 1 320 ? -30.817 0.921 35.832 1.00 61.53 320 ILE A N 1
ATOM 2606 C CA . ILE A 1 320 ? -31.825 1.363 36.814 1.00 61.53 320 ILE A CA 1
ATOM 2607 C C . ILE A 1 320 ? -33.232 1.213 36.222 1.00 61.53 320 ILE A C 1
ATOM 2609 O O . ILE A 1 320 ? -34.124 0.750 36.967 1.00 61.53 320 ILE A O 1
#

Radius of gyration: 49.17 Å; chains: 1; bounding box: 88×52×130 Å